Protein AF-A0A359E6P3-F1 (afdb_monomer)

pLDDT: mean 70.08, std 21.6, range [27.64, 95.69]

Radius of gyration: 57.55 Å; Cα contacts (8 Å, |Δi|>4): 192; chains: 1; bounding box: 169×86×119 Å

Foldseek 3Di:
DKDWDPVQWDWPDKDKDKDKDWDFDWDWDDPVPDDPPDDTGTDRPDIDIDIDMDMDTDTDIDIDDDDDDDDPDPDQEAEEEEEAAFDWDWDADPVRDTDTDGDHDDPVVVVVVQVVVCVVVVPDVVSVYYYHYDYDHDDDPDDCPVVCVVVVDPCVVVVVVVVVVVVVVVVVVVVVVVVCCVVPVDDDDDDDDDDDDDDDDDDDDDDDDDDDDDDDDDDDYDDDDDDDDDDDDDDDDDDDPPPDDDPVVVVVCCVVCVPVVVVVVVVVVVVVD

Solvent-accessible surface area (backbone atoms only — not comparable to full-atom values): 18451 Å² total; per-residue (Å²): 87,79,47,68,49,85,81,55,62,41,79,75,48,77,49,79,48,77,49,75,51,73,52,69,46,65,46,72,66,59,82,92,74,64,52,99,88,58,76,98,52,66,46,78,77,46,74,48,79,49,77,46,78,49,76,51,76,45,66,46,61,51,69,52,74,51,82,84,80,78,70,90,81,75,85,70,71,53,78,49,78,48,82,38,66,42,49,76,40,81,44,68,49,100,87,67,49,82,40,82,44,79,40,78,74,53,74,65,60,52,50,52,51,49,51,54,50,35,61,76,69,65,63,40,71,94,58,66,34,44,80,46,78,45,79,48,80,71,86,68,91,65,79,81,63,67,72,47,80,80,54,69,63,69,50,77,64,51,48,55,50,51,53,47,50,54,51,52,54,52,51,52,51,53,52,50,54,52,50,46,52,68,72,51,78,76,78,84,82,83,85,85,78,83,86,80,90,81,81,89,84,89,80,90,88,83,86,88,80,91,82,86,84,88,83,82,89,87,88,83,89,80,88,84,90,87,87,86,87,85,83,89,83,84,84,82,92,77,82,79,79,84,79,81,75,57,70,68,59,58,57,51,47,48,76,76,36,57,71,61,51,53,50,53,54,53,52,54,63,70,70,78,119

Mean predicted aligned error: 23.2 Å

Nearest PDB structures (foldseek):
  7kxr-assembly1_A  TM=3.698E-01  e=2.136E+00  Bacillus anthracis
  5ec5-assembly1_C  TM=3.150E-01  e=2.911E+00  Eisenia fetida
  6qz9-assembly1_0A  TM=2.642E-01  e=2.272E+00  Salasvirus phi29
  3j9c-assembly1_A  TM=2.507E-01  e=2.008E+00  Bacillus anthracis
  5j67-assembly3_C  TM=2.210E-01  e=9.442E+00  Homo sapiens

Sequence (273 aa):
SDLIDPDSRTIISEEKREETNNDEVMEPIPANQRTVNQQAGSVVVASNDNGSTVQTRNYEVNRTREVFEKTQGELKLVSASVLMNYKQRIDKNEDGEDVVISEPYSEVEVEEFKEVVKVALGIQDDRGDQLTVKQVEFFDKHPIDDADFFSGQPALKFDILRWSLIGITFIVIILLINSIKKKNGVDGMKTVSTFESGDQIEGTPEKNALPGQSSASNQLDGAGTEGGELPEGSGENKQLPQKKYNKEEIVNFVELKPAEAAQVMRAMISSEE

Structure (mmCIF, N/CA/C/O backbone):
data_AF-A0A359E6P3-F1
#
_entry.id   AF-A0A359E6P3-F1
#
loop_
_atom_site.group_PDB
_atom_site.id
_atom_site.type_symbol
_atom_site.label_atom_id
_atom_site.label_alt_id
_atom_site.label_comp_id
_atom_site.label_asym_id
_atom_site.label_entity_id
_atom_site.label_seq_id
_atom_site.pdbx_PDB_ins_code
_atom_site.Cartn_x
_atom_site.Cartn_y
_atom_site.Cartn_z
_atom_site.occupancy
_atom_site.B_iso_or_equiv
_atom_site.auth_seq_id
_atom_site.auth_comp_id
_atom_site.auth_asym_id
_atom_site.auth_atom_id
_atom_site.pdbx_PDB_model_num
ATOM 1 N N . SER A 1 1 ? -13.099 0.145 28.549 1.00 76.75 1 SER A N 1
ATOM 2 C CA . SER A 1 1 ? -14.551 0.164 28.825 1.00 76.75 1 SER A CA 1
ATOM 3 C C . SER A 1 1 ? -14.808 -0.427 30.196 1.00 76.75 1 SER A C 1
ATOM 5 O O . SER A 1 1 ? -14.001 -1.227 30.648 1.00 76.75 1 SER A O 1
ATOM 7 N N . ASP A 1 2 ? -15.924 -0.099 30.841 1.00 80.19 2 ASP A N 1
ATOM 8 C CA . ASP A 1 2 ? -16.448 -0.908 31.946 1.00 80.19 2 ASP A CA 1
ATOM 9 C C . ASP A 1 2 ? -17.744 -1.568 31.454 1.00 80.19 2 ASP A C 1
ATOM 11 O O . ASP A 1 2 ? -18.709 -0.867 31.151 1.00 80.19 2 ASP A O 1
ATOM 15 N N . LEU A 1 3 ? -17.744 -2.896 31.323 1.00 86.88 3 LEU A N 1
ATOM 16 C CA . LEU A 1 3 ? -18.899 -3.686 30.901 1.00 86.88 3 LEU A CA 1
ATOM 17 C C . LEU A 1 3 ? -19.471 -4.413 32.122 1.00 86.88 3 LEU A C 1
ATOM 19 O O . LEU A 1 3 ? -18.732 -5.062 32.862 1.00 86.88 3 LEU A O 1
ATOM 23 N N . ILE A 1 4 ? -20.777 -4.285 32.341 1.00 85.06 4 ILE A N 1
ATOM 24 C CA . ILE A 1 4 ? -21.501 -4.975 33.413 1.00 85.06 4 ILE A CA 1
ATOM 25 C C . ILE A 1 4 ? -22.315 -6.091 32.766 1.00 85.06 4 ILE A C 1
ATOM 27 O O . ILE A 1 4 ? -23.091 -5.824 31.849 1.00 85.06 4 ILE A O 1
ATOM 31 N N . ASP A 1 5 ? -22.148 -7.317 33.251 1.00 87.69 5 ASP A N 1
ATOM 32 C CA . ASP A 1 5 ? -22.965 -8.454 32.831 1.00 87.69 5 ASP A CA 1
ATOM 33 C C . ASP A 1 5 ? -24.367 -8.332 33.473 1.00 87.69 5 ASP A C 1
ATOM 35 O O . ASP A 1 5 ? -24.481 -8.391 34.705 1.00 87.69 5 ASP A O 1
ATOM 39 N N . PRO A 1 6 ? -25.440 -8.135 32.677 1.00 82.75 6 PRO A N 1
ATOM 40 C CA . PRO A 1 6 ? -26.783 -7.904 33.198 1.00 82.75 6 PRO A CA 1
ATOM 41 C C . PRO A 1 6 ? -27.414 -9.146 33.837 1.00 82.75 6 PRO A C 1
ATOM 43 O O . PRO A 1 6 ? -28.329 -8.968 34.646 1.00 82.75 6 PRO A O 1
ATOM 46 N N . ASP A 1 7 ? -26.932 -10.347 33.506 1.00 82.25 7 ASP A N 1
ATOM 47 C CA . ASP A 1 7 ? -27.492 -11.635 33.924 1.00 82.25 7 ASP A CA 1
ATOM 48 C C . ASP A 1 7 ? -26.750 -12.214 35.144 1.00 82.25 7 ASP A C 1
ATOM 50 O O . ASP A 1 7 ? -27.330 -12.972 35.920 1.00 82.25 7 ASP A O 1
ATOM 54 N N . SER A 1 8 ? -25.512 -11.771 35.401 1.00 80.81 8 SER A N 1
ATOM 55 C CA . SER A 1 8 ? -24.670 -12.156 36.556 1.00 80.81 8 SER A CA 1
ATOM 56 C C . SER A 1 8 ? -25.179 -11.766 37.961 1.00 80.81 8 SER A C 1
ATOM 58 O O . SER A 1 8 ? -24.432 -11.845 38.940 1.00 80.81 8 SER A O 1
ATOM 60 N N . ARG A 1 9 ? -26.433 -11.320 38.091 1.00 84.44 9 ARG A N 1
ATOM 61 C CA . ARG A 1 9 ? -26.989 -10.710 39.311 1.00 84.44 9 ARG A CA 1
ATOM 62 C C . ARG A 1 9 ? -27.131 -11.718 40.449 1.00 84.44 9 ARG A C 1
ATOM 64 O O . ARG A 1 9 ? -28.134 -12.424 40.546 1.00 84.44 9 ARG A O 1
ATOM 71 N N . THR A 1 10 ? -26.178 -11.706 41.373 1.00 87.00 10 THR A N 1
ATOM 72 C CA . THR A 1 10 ? -26.241 -12.497 42.610 1.00 87.00 10 THR A CA 1
ATOM 73 C C . THR A 1 10 ? -26.779 -11.625 43.743 1.00 87.00 10 THR A C 1
ATOM 75 O O . THR A 1 10 ? -26.333 -10.496 43.912 1.00 87.00 10 THR A O 1
ATOM 78 N N . ILE A 1 11 ? -27.757 -12.099 44.519 1.00 86.50 11 ILE A N 1
ATOM 79 C CA . ILE A 1 11 ? -28.305 -11.326 45.649 1.00 86.50 11 ILE A CA 1
ATOM 80 C C . ILE A 1 11 ? -27.307 -11.367 46.814 1.00 86.50 11 ILE A C 1
ATOM 82 O O . ILE A 1 11 ? -26.988 -12.447 47.305 1.00 86.50 11 ILE A O 1
ATOM 86 N N . ILE A 1 12 ? -26.854 -10.197 47.278 1.00 89.44 12 ILE A N 1
ATOM 87 C CA . ILE A 1 12 ? -26.011 -10.055 48.480 1.00 89.44 12 ILE A CA 1
ATOM 88 C C . ILE A 1 12 ? -26.893 -9.966 49.728 1.00 89.44 12 ILE A C 1
ATOM 90 O O . ILE A 1 12 ? -26.641 -10.630 50.731 1.00 89.44 12 ILE A O 1
ATOM 94 N N . SER A 1 13 ? -27.919 -9.112 49.687 1.00 89.94 13 SER A N 1
ATOM 95 C CA . SER A 1 13 ? -28.830 -8.909 50.813 1.00 89.94 13 SER A CA 1
ATOM 96 C C . SER A 1 13 ? -30.216 -8.468 50.360 1.00 89.94 13 SER A C 1
ATOM 98 O O . SER A 1 13 ? -30.383 -7.802 49.337 1.00 89.94 13 SER A O 1
ATOM 100 N N . GLU A 1 14 ? -31.214 -8.847 51.150 1.00 92.00 14 GLU A N 1
ATOM 101 C CA . GLU A 1 14 ? -32.623 -8.549 50.931 1.00 92.00 14 GLU A CA 1
ATOM 102 C C . GLU A 1 14 ? -33.254 -8.129 52.266 1.00 92.00 14 GLU A C 1
ATOM 104 O O . GLU A 1 14 ? -33.266 -8.905 53.219 1.00 92.00 14 GLU A O 1
ATOM 109 N N . GLU A 1 15 ? -33.769 -6.901 52.339 1.00 93.50 15 GLU A N 1
ATOM 110 C CA . GLU A 1 15 ? -34.599 -6.423 53.450 1.00 93.50 15 GLU A CA 1
ATOM 111 C C . GLU A 1 15 ? -36.036 -6.272 52.945 1.00 93.50 15 GLU A C 1
ATOM 113 O O . GLU A 1 15 ? -36.288 -5.581 51.956 1.00 93.50 15 GLU A O 1
ATOM 118 N N . LYS A 1 16 ? -36.984 -6.913 53.632 1.00 93.44 16 LYS A N 1
ATOM 119 C CA . LYS A 1 16 ? -38.418 -6.799 53.361 1.00 93.44 16 LYS A CA 1
ATOM 120 C C . LYS A 1 16 ? -39.112 -6.283 54.619 1.00 93.44 16 LYS A C 1
ATOM 122 O O . LYS A 1 16 ? -39.080 -6.948 55.652 1.00 93.44 16 LYS A O 1
ATOM 127 N N . ARG A 1 17 ? -39.737 -5.110 54.524 1.00 90.81 17 ARG A N 1
ATOM 128 C CA . ARG A 1 17 ? -40.554 -4.496 55.577 1.00 90.81 17 ARG A CA 1
ATOM 129 C C . ARG A 1 17 ? -42.005 -4.480 55.106 1.00 90.81 17 ARG A C 1
ATOM 131 O O . ARG A 1 17 ? -42.316 -3.864 54.090 1.00 90.81 17 ARG A O 1
ATOM 138 N N . GLU A 1 18 ? -42.868 -5.164 55.844 1.00 89.31 18 GLU A N 1
ATOM 139 C CA . GLU A 1 18 ? -44.320 -5.120 55.668 1.00 89.31 18 GLU A CA 1
ATOM 140 C C . GLU A 1 18 ? -44.917 -4.359 56.852 1.00 89.31 18 GLU A C 1
ATOM 142 O O . GLU A 1 18 ? -44.681 -4.715 58.006 1.00 89.31 18 GLU A O 1
ATOM 147 N N . GLU A 1 19 ? -45.665 -3.300 56.562 1.00 85.50 19 GLU A N 1
ATOM 148 C CA . GLU A 1 19 ? -46.446 -2.544 57.539 1.00 85.50 19 GLU A CA 1
ATOM 149 C C . GLU A 1 19 ? -47.918 -2.667 57.146 1.00 85.50 19 GLU A C 1
ATOM 151 O O . GLU A 1 19 ? -48.286 -2.432 55.998 1.00 85.50 19 GLU A O 1
ATOM 156 N N . THR A 1 20 ? -48.768 -3.080 58.080 1.00 84.06 20 THR A N 1
ATOM 157 C CA . THR A 1 20 ? -50.219 -3.184 57.878 1.00 84.06 20 THR A CA 1
ATOM 158 C C . THR A 1 20 ? -50.887 -2.356 58.958 1.00 84.06 20 THR A C 1
ATOM 160 O O . THR A 1 20 ? -50.828 -2.717 60.134 1.00 84.06 20 THR A O 1
ATOM 163 N N . ASN A 1 21 ? -51.478 -1.230 58.563 1.00 79.62 21 ASN A N 1
ATOM 164 C CA . ASN A 1 21 ? -52.248 -0.377 59.458 1.00 79.62 21 ASN A CA 1
ATOM 165 C C . ASN A 1 21 ? -53.732 -0.611 59.180 1.00 79.62 21 ASN A C 1
ATOM 167 O O . ASN A 1 21 ? -54.229 -0.247 58.114 1.00 79.62 21 ASN A O 1
ATOM 171 N N . ASN A 1 22 ? -54.417 -1.229 60.142 1.00 79.56 22 ASN A N 1
ATOM 172 C CA . ASN A 1 22 ? -55.864 -1.400 60.128 1.00 79.56 22 ASN A CA 1
ATOM 173 C C . ASN A 1 22 ? -56.484 -0.350 61.060 1.00 79.56 22 ASN A C 1
ATOM 175 O O . ASN A 1 22 ? -56.489 -0.523 62.281 1.00 79.56 22 ASN A O 1
ATOM 179 N N . ASP A 1 23 ? -56.960 0.752 60.480 1.00 75.38 23 ASP A N 1
ATOM 180 C CA . ASP A 1 23 ? -57.626 1.829 61.210 1.00 75.38 23 ASP A CA 1
ATOM 181 C C . ASP A 1 23 ? -59.133 1.535 61.310 1.00 75.38 23 ASP A C 1
ATOM 183 O O . ASP A 1 23 ? -59.902 1.754 60.367 1.00 75.38 23 ASP A O 1
ATOM 187 N N . GLU A 1 24 ? -59.566 1.048 62.475 1.00 79.25 24 GLU A N 1
ATOM 188 C CA . GLU A 1 24 ? -60.980 0.847 62.806 1.00 79.25 24 GLU A CA 1
ATOM 189 C C . GLU A 1 24 ? -61.568 2.089 63.494 1.00 79.25 24 GLU A C 1
ATOM 191 O O . GLU A 1 24 ? -61.293 2.384 64.661 1.00 79.25 24 GLU A O 1
ATOM 196 N N . VAL A 1 25 ? -62.437 2.813 62.785 1.00 75.50 25 VAL A N 1
ATOM 197 C CA . VAL A 1 25 ? -63.183 3.950 63.338 1.00 75.50 25 VAL A CA 1
ATOM 198 C C . VAL A 1 25 ? -64.393 3.425 64.107 1.00 75.50 25 VAL A C 1
ATOM 200 O O . VAL A 1 25 ? -65.408 3.019 63.533 1.00 75.50 25 VAL A O 1
ATOM 203 N N . MET A 1 26 ? -64.271 3.442 65.432 1.00 74.56 26 MET A N 1
ATOM 204 C CA . MET A 1 26 ? -65.300 3.013 66.375 1.00 74.56 26 MET A CA 1
ATOM 205 C C . MET A 1 26 ? -66.135 4.195 66.883 1.00 74.56 26 MET A C 1
ATOM 207 O O . MET A 1 26 ? -65.634 5.028 67.639 1.00 74.56 26 MET A O 1
ATOM 211 N N . GLU A 1 27 ? -67.426 4.239 66.544 1.00 74.00 27 GLU A N 1
ATOM 212 C CA . GLU A 1 27 ? -68.357 5.238 67.090 1.00 74.00 27 GLU A CA 1
ATOM 213 C C . GLU A 1 27 ? -69.177 4.670 68.268 1.00 74.00 27 GLU A C 1
ATOM 215 O O . GLU A 1 27 ? -69.560 3.492 68.261 1.00 74.00 27 GLU A O 1
ATOM 220 N N . PRO A 1 28 ? -69.477 5.477 69.305 1.00 70.44 28 PRO A N 1
ATOM 221 C CA . PRO A 1 28 ? -70.306 5.048 70.426 1.00 70.44 28 PRO A CA 1
ATOM 222 C C . PRO A 1 28 ? -71.785 4.965 70.023 1.00 70.44 28 PRO A C 1
ATOM 224 O O . PRO A 1 28 ? -72.354 5.934 69.523 1.00 70.44 28 PRO A O 1
ATOM 227 N N . ILE A 1 29 ? -72.448 3.841 70.325 1.00 69.12 29 ILE A N 1
ATOM 228 C CA . ILE A 1 29 ? -73.863 3.634 69.966 1.00 69.12 29 ILE A CA 1
ATOM 229 C C . ILE A 1 29 ? -74.741 4.736 70.598 1.00 69.12 29 ILE A C 1
ATOM 231 O O . ILE A 1 29 ? -74.759 4.854 71.839 1.00 69.12 29 ILE A O 1
ATOM 235 N N . PRO A 1 30 ? -75.502 5.517 69.802 1.00 66.56 30 PRO A N 1
ATOM 236 C CA . PRO A 1 30 ? -76.327 6.605 70.311 1.00 66.56 30 PRO A CA 1
ATOM 237 C C . PRO A 1 30 ? -77.463 6.074 71.196 1.00 66.56 30 PRO A C 1
ATOM 239 O O . PRO A 1 30 ? -78.027 5.000 70.978 1.00 66.56 30 PRO A O 1
ATOM 242 N N . ALA A 1 31 ? -77.801 6.832 72.243 1.00 65.44 31 ALA A N 1
ATOM 243 C CA . ALA A 1 31 ? -78.661 6.355 73.331 1.00 65.44 31 ALA A CA 1
ATOM 244 C C . ALA A 1 31 ? -80.091 5.968 72.896 1.00 65.44 31 ALA A C 1
ATOM 246 O O . ALA A 1 31 ? -80.738 5.179 73.578 1.00 65.44 31 ALA A O 1
ATOM 247 N N . ASN A 1 32 ? -80.567 6.481 71.758 1.00 67.56 32 ASN A N 1
ATOM 248 C CA . ASN A 1 32 ? -81.887 6.198 71.187 1.00 67.56 32 ASN A CA 1
ATOM 249 C C . ASN A 1 32 ? -82.001 4.834 70.475 1.00 67.56 32 ASN A C 1
ATOM 251 O O . ASN A 1 32 ? -83.110 4.454 70.113 1.00 67.56 32 ASN A O 1
ATOM 255 N N . GLN A 1 33 ? -80.896 4.105 70.273 1.00 63.50 33 GLN A N 1
ATOM 256 C CA . GLN A 1 33 ? -80.886 2.784 69.618 1.00 63.50 33 GLN A CA 1
ATOM 257 C C . GLN A 1 33 ? -80.501 1.631 70.563 1.00 63.50 33 GLN A C 1
ATOM 259 O O . GLN A 1 33 ? -80.450 0.474 70.148 1.00 63.50 33 GLN A O 1
ATOM 264 N N . ARG A 1 34 ? -80.251 1.914 71.848 1.00 60.81 34 ARG A N 1
ATOM 265 C CA . ARG A 1 34 ? -79.861 0.891 72.829 1.00 60.81 34 ARG A CA 1
ATOM 266 C C . ARG A 1 34 ? -81.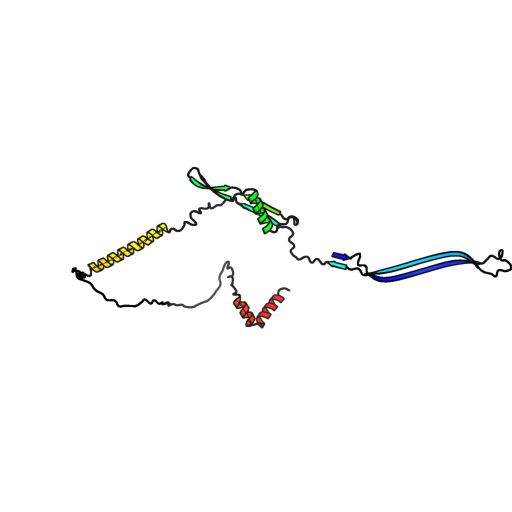060 0.033 73.225 1.00 60.81 34 ARG A C 1
ATOM 268 O O . ARG A 1 34 ? -82.022 0.524 73.813 1.00 60.81 34 ARG A O 1
ATOM 275 N N . THR A 1 35 ? -80.984 -1.263 72.937 1.00 62.06 35 THR A N 1
ATOM 276 C CA . THR A 1 35 ? -81.946 -2.250 73.448 1.00 62.06 35 THR A CA 1
ATOM 277 C C . THR A 1 35 ? -81.581 -2.664 74.879 1.00 62.06 35 THR A C 1
ATOM 279 O O . THR A 1 35 ? -80.426 -2.568 75.287 1.00 62.06 35 THR A O 1
ATOM 282 N N . VAL A 1 36 ? -82.560 -3.145 75.655 1.00 57.06 36 VAL A N 1
ATOM 283 C CA . VAL A 1 36 ? -82.432 -3.419 77.108 1.00 57.06 36 VAL A CA 1
ATOM 284 C C . VAL A 1 36 ? -81.317 -4.423 77.474 1.00 57.06 36 VAL A C 1
ATOM 286 O O . VAL A 1 36 ? -80.879 -4.442 78.618 1.00 57.06 36 VAL A O 1
ATOM 289 N N . ASN A 1 37 ? -80.812 -5.209 76.515 1.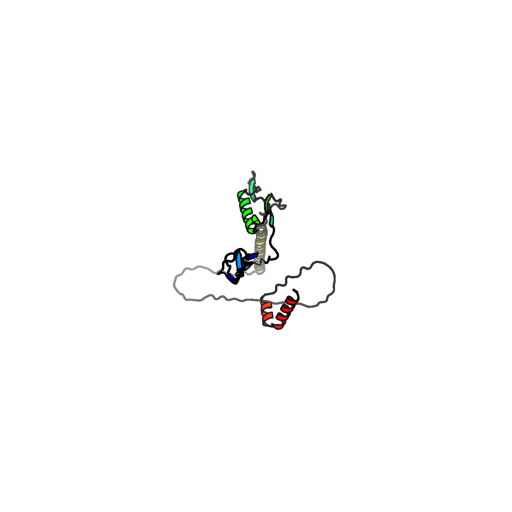00 58.97 37 ASN A N 1
ATOM 290 C CA . ASN A 1 37 ? -79.737 -6.192 76.711 1.00 58.97 37 ASN A CA 1
ATOM 291 C C . ASN A 1 37 ? -78.377 -5.793 76.093 1.00 58.97 37 ASN A C 1
ATOM 293 O O . ASN A 1 37 ? -77.507 -6.649 75.952 1.00 58.97 37 ASN A O 1
ATOM 297 N N . GLN A 1 38 ? -78.163 -4.526 75.719 1.00 60.16 38 GLN A N 1
ATOM 298 C CA . GLN A 1 38 ? -76.866 -4.059 75.207 1.00 60.16 38 GLN A CA 1
ATOM 299 C C . GLN A 1 38 ? -76.181 -3.104 76.192 1.00 60.16 38 GLN A C 1
ATOM 301 O O . GLN A 1 38 ? -76.625 -1.976 76.413 1.00 60.16 38 GLN A O 1
ATOM 306 N N . GLN A 1 39 ? -75.059 -3.553 76.763 1.00 58.78 39 GLN A N 1
ATOM 307 C CA . GLN A 1 39 ? -74.105 -2.669 77.439 1.00 58.78 39 GLN A CA 1
ATOM 308 C C . GLN A 1 39 ? -73.470 -1.699 76.431 1.00 58.78 39 GLN A C 1
ATOM 310 O O . GLN A 1 39 ? -73.498 -1.930 75.223 1.00 58.78 39 GLN A O 1
ATOM 315 N N . ALA A 1 40 ? -72.924 -0.586 76.928 1.00 57.72 40 ALA A N 1
ATOM 316 C CA . ALA A 1 40 ? -72.364 0.478 76.099 1.00 57.72 40 ALA A CA 1
ATOM 317 C C . ALA A 1 40 ? -71.094 0.020 75.354 1.00 57.72 40 ALA A C 1
ATOM 319 O O . ALA A 1 40 ? -69.983 0.200 75.844 1.00 57.72 40 ALA A O 1
ATOM 320 N N . GLY A 1 41 ? -71.283 -0.569 74.174 1.00 63.03 41 GLY A N 1
ATOM 321 C CA . GLY A 1 41 ? -70.236 -0.847 73.197 1.00 63.03 41 GLY A CA 1
ATOM 322 C C . GLY A 1 41 ? -70.131 0.247 72.133 1.00 63.03 41 GLY A C 1
ATOM 323 O O . GLY A 1 41 ? -71.045 1.060 71.948 1.00 63.03 41 GLY A O 1
ATOM 324 N N . SER A 1 42 ? -69.008 0.246 71.427 1.00 64.31 42 SER A N 1
ATOM 325 C CA . SER A 1 42 ? -68.842 0.914 70.139 1.00 64.31 42 SER A CA 1
ATOM 326 C C . SER A 1 42 ? -69.231 -0.020 68.990 1.00 64.31 42 SER A C 1
ATOM 328 O O . SER A 1 42 ? -69.245 -1.242 69.140 1.00 64.31 42 SER A O 1
ATOM 330 N N . VAL A 1 43 ? -69.534 0.561 67.831 1.00 65.81 43 VAL A N 1
ATOM 331 C CA . VAL A 1 43 ? -69.669 -0.158 66.556 1.00 65.81 43 VAL A CA 1
ATOM 332 C C . VAL A 1 43 ? -68.587 0.360 65.613 1.00 65.81 43 VAL A C 1
ATOM 334 O O . VAL A 1 43 ? -68.326 1.561 65.580 1.00 65.81 43 VAL A O 1
ATOM 337 N N . VAL A 1 44 ? -67.949 -0.537 64.859 1.00 65.00 44 VAL A N 1
ATOM 338 C CA . VAL A 1 44 ? -67.031 -0.157 63.776 1.00 65.00 44 VAL A CA 1
ATOM 339 C C . VAL A 1 44 ? -67.873 0.416 62.636 1.00 65.00 44 VAL A C 1
ATOM 341 O O . VAL A 1 44 ? -68.670 -0.303 62.034 1.00 65.00 44 VAL A O 1
ATOM 344 N N . VAL A 1 45 ? -67.740 1.718 62.380 1.00 67.56 45 VAL A N 1
ATOM 345 C CA . VAL A 1 45 ? -68.511 2.442 61.348 1.00 67.56 45 VAL A CA 1
ATOM 346 C C . VAL A 1 45 ? -67.718 2.561 60.045 1.00 67.56 45 VAL A C 1
ATOM 348 O O . VAL A 1 45 ? -68.307 2.593 58.965 1.00 67.56 45 VAL A O 1
ATOM 351 N N . ALA A 1 46 ? -66.387 2.544 60.129 1.00 71.75 46 ALA A N 1
ATOM 352 C CA . ALA A 1 46 ? -65.496 2.372 58.989 1.00 71.75 46 ALA A CA 1
ATOM 353 C C . ALA A 1 46 ? -64.245 1.588 59.406 1.00 71.75 46 ALA A C 1
ATOM 355 O O . ALA A 1 46 ? -63.724 1.787 60.501 1.00 71.75 46 ALA A O 1
ATOM 356 N N . SER A 1 47 ? -63.751 0.732 58.517 1.00 73.44 47 SER A N 1
ATOM 357 C CA . SER A 1 47 ? -62.460 0.047 58.630 1.00 73.44 47 SER A CA 1
ATOM 358 C C . SER A 1 47 ? -61.631 0.393 57.398 1.00 73.44 47 SER A C 1
ATOM 360 O O . SER A 1 47 ? -62.121 0.216 56.278 1.00 73.44 47 SER A O 1
ATOM 362 N N . ASN A 1 48 ? -60.405 0.878 57.584 1.00 76.81 48 ASN A N 1
ATOM 363 C CA . ASN A 1 48 ? -59.496 1.185 56.484 1.00 76.81 48 ASN A CA 1
ATOM 364 C C . ASN A 1 48 ? -58.209 0.368 56.643 1.00 76.81 48 ASN A C 1
ATOM 366 O O . ASN A 1 48 ? -57.426 0.618 57.557 1.00 76.81 48 ASN A O 1
ATOM 370 N N . ASP A 1 49 ? -58.013 -0.608 55.759 1.00 79.19 49 ASP A N 1
ATOM 371 C CA . ASP A 1 49 ? -56.849 -1.494 55.760 1.00 79.19 49 ASP A CA 1
ATOM 372 C C . ASP A 1 49 ? -55.821 -0.987 54.741 1.00 79.19 49 ASP A C 1
ATOM 374 O O . ASP A 1 49 ? -56.031 -1.069 53.527 1.00 79.19 49 ASP A O 1
ATOM 378 N N . ASN A 1 50 ? -54.728 -0.408 55.240 1.00 81.12 50 ASN A N 1
ATOM 379 C CA . ASN A 1 50 ? -53.630 0.108 54.430 1.00 81.12 50 ASN A CA 1
ATOM 380 C C . ASN A 1 50 ? -52.364 -0.723 54.672 1.00 81.12 50 ASN A C 1
ATOM 382 O O . ASN A 1 50 ? -51.619 -0.507 55.634 1.00 81.12 50 ASN A O 1
ATOM 386 N N . GLY A 1 51 ? -52.102 -1.649 53.749 1.00 84.50 51 GLY A N 1
ATOM 387 C CA . GLY A 1 51 ? -50.848 -2.391 53.662 1.00 84.50 51 GLY A CA 1
ATOM 388 C C . GLY A 1 51 ? -49.793 -1.661 52.823 1.00 84.50 51 GLY A C 1
ATOM 389 O O . GLY A 1 51 ? -50.056 -1.249 51.694 1.00 84.50 51 GLY A O 1
ATOM 390 N N . SER A 1 52 ? -48.573 -1.558 53.348 1.00 88.00 52 SER A N 1
ATOM 391 C CA . SER A 1 52 ? -47.377 -1.106 52.635 1.00 88.00 52 SER A CA 1
ATOM 392 C C . SER A 1 52 ? -46.306 -2.195 52.684 1.00 88.00 52 SER A C 1
ATOM 394 O O . SER A 1 52 ? -46.036 -2.777 53.733 1.00 88.00 52 SER A O 1
ATOM 396 N N . THR A 1 53 ? -45.682 -2.490 51.544 1.00 91.25 53 THR A N 1
ATOM 397 C CA . THR A 1 53 ? -44.556 -3.429 51.450 1.00 91.25 53 THR A CA 1
ATOM 398 C C . THR A 1 53 ? -43.379 -2.731 50.789 1.00 91.25 53 THR A C 1
ATOM 400 O O . THR A 1 53 ? -43.459 -2.331 49.629 1.00 91.25 53 THR A O 1
ATOM 403 N N . VAL A 1 54 ? -42.273 -2.613 51.520 1.00 91.06 54 VAL A N 1
ATOM 404 C CA . VAL A 1 54 ? -41.007 -2.063 51.028 1.00 91.06 54 VAL A CA 1
ATOM 405 C C . VAL A 1 54 ? -39.988 -3.193 50.957 1.00 91.06 54 VAL A C 1
ATOM 407 O O . VAL A 1 54 ? -39.775 -3.911 51.934 1.00 91.06 54 VAL A O 1
ATOM 410 N N . GLN A 1 55 ? -39.357 -3.358 49.796 1.00 92.50 55 GLN A N 1
ATOM 411 C CA . GLN A 1 55 ? -38.391 -4.421 49.537 1.00 92.50 55 GLN A CA 1
ATOM 412 C C . GLN A 1 55 ? -37.119 -3.835 48.922 1.00 92.50 55 GLN A C 1
ATOM 414 O O . GLN A 1 55 ? -37.135 -3.323 47.803 1.00 92.50 55 GLN A O 1
ATOM 419 N N . THR A 1 56 ? -36.010 -3.946 49.646 1.00 92.06 56 THR A N 1
ATOM 420 C CA . THR A 1 56 ? -34.682 -3.494 49.220 1.00 92.06 56 THR A CA 1
ATOM 421 C C . THR A 1 56 ? -33.828 -4.718 48.921 1.00 92.06 56 THR A C 1
ATOM 423 O O . THR A 1 56 ? -33.615 -5.548 49.801 1.00 92.06 56 THR A O 1
ATOM 426 N N . ARG A 1 57 ? -33.319 -4.839 47.690 1.00 91.94 57 ARG A N 1
ATOM 427 C CA . ARG A 1 57 ? -32.408 -5.919 47.276 1.00 91.94 57 ARG A CA 1
ATOM 428 C C . ARG A 1 57 ? -31.094 -5.340 46.771 1.00 91.94 57 ARG A C 1
ATOM 430 O O . ARG A 1 57 ? -31.099 -4.544 45.834 1.00 91.94 57 ARG A O 1
ATOM 437 N N . ASN A 1 58 ? -29.988 -5.780 47.360 1.00 91.69 58 ASN A N 1
ATOM 438 C CA . ASN A 1 58 ? -28.637 -5.468 46.907 1.00 91.69 58 ASN A CA 1
ATOM 439 C C . ASN A 1 58 ? -28.101 -6.635 46.079 1.00 91.69 58 ASN A C 1
ATOM 441 O O . ASN A 1 58 ? -28.211 -7.792 46.490 1.00 91.69 58 ASN A O 1
ATOM 445 N N . TYR A 1 59 ? -27.504 -6.323 44.931 1.00 89.81 59 TYR A N 1
ATOM 446 C CA . TYR A 1 59 ? -26.970 -7.308 43.996 1.00 89.81 59 TYR A CA 1
ATOM 447 C C . TYR A 1 59 ? -25.469 -7.109 43.802 1.00 89.81 59 TYR A C 1
ATOM 449 O O . TYR A 1 59 ? -25.007 -5.979 43.644 1.00 89.81 59 TYR A O 1
ATOM 457 N N . GLU A 1 60 ? -24.734 -8.213 43.747 1.00 89.19 60 GLU A N 1
ATOM 458 C CA . GLU A 1 60 ? -23.415 -8.273 43.136 1.00 89.19 60 GLU A CA 1
ATOM 459 C C . GLU A 1 60 ? -23.599 -8.478 41.631 1.00 89.19 60 GLU A C 1
ATOM 461 O O . GLU A 1 60 ? -24.467 -9.243 41.198 1.00 89.19 60 GLU A O 1
ATOM 466 N N . VAL A 1 61 ? -22.807 -7.763 40.837 1.00 89.38 61 VAL A N 1
ATOM 467 C CA . VAL A 1 61 ? -22.778 -7.887 39.377 1.00 89.38 61 VAL A CA 1
ATOM 468 C C . VAL A 1 61 ? -21.334 -7.984 38.922 1.00 89.38 61 VAL A C 1
ATOM 470 O O . VAL A 1 61 ? -20.478 -7.218 39.372 1.00 89.38 61 VAL A O 1
ATOM 473 N N . ASN A 1 62 ? -21.063 -8.906 38.003 1.00 86.88 62 ASN A N 1
ATOM 474 C CA . ASN A 1 62 ? -19.742 -9.035 37.414 1.00 86.88 62 ASN A CA 1
ATOM 475 C C . ASN A 1 62 ? -19.460 -7.810 36.533 1.00 86.88 62 ASN A C 1
ATOM 477 O O . ASN A 1 62 ? -20.229 -7.475 35.626 1.00 86.88 62 ASN A O 1
ATOM 481 N N . ARG A 1 63 ? -18.337 -7.140 36.806 1.00 84.81 63 ARG A N 1
ATOM 482 C CA . ARG A 1 63 ? -17.833 -6.004 36.028 1.00 84.81 63 ARG A CA 1
ATOM 483 C C . ARG A 1 63 ? -16.519 -6.385 35.366 1.00 84.81 63 ARG A C 1
ATOM 485 O O . ARG A 1 63 ? -15.502 -6.532 36.040 1.00 84.81 63 ARG A O 1
ATOM 492 N N . THR A 1 64 ? -16.526 -6.442 34.043 1.00 87.44 64 THR A N 1
ATOM 493 C CA . THR A 1 64 ? -15.306 -6.545 33.244 1.00 87.44 64 THR A CA 1
ATOM 494 C C . THR A 1 64 ? -14.784 -5.140 32.976 1.00 87.44 64 THR A C 1
ATOM 496 O O . THR A 1 64 ? -15.459 -4.322 32.347 1.00 87.44 64 THR A O 1
ATOM 499 N N . ARG A 1 65 ? -13.577 -4.843 33.462 1.00 87.50 65 ARG A N 1
ATOM 500 C CA . ARG A 1 65 ? -12.869 -3.593 33.170 1.00 87.50 65 ARG A CA 1
ATOM 501 C C . ARG A 1 65 ? -11.812 -3.840 32.102 1.00 87.50 65 ARG A C 1
ATOM 503 O O . ARG A 1 65 ? -10.809 -4.497 32.355 1.00 87.50 65 ARG A O 1
ATOM 510 N N . GLU A 1 66 ? -12.009 -3.236 30.941 1.00 88.00 66 GLU A N 1
ATOM 511 C CA . GLU A 1 66 ? -11.020 -3.180 29.867 1.00 88.00 66 GLU A CA 1
ATOM 512 C C . GLU A 1 66 ? -10.259 -1.855 29.948 1.00 88.00 66 GLU A C 1
ATOM 514 O O . GLU A 1 66 ? -10.851 -0.775 29.810 1.00 88.00 66 GLU A O 1
ATOM 519 N N . VAL A 1 67 ? -8.945 -1.929 30.148 1.00 87.38 67 VAL A N 1
ATOM 520 C CA . VAL A 1 67 ? -8.045 -0.774 30.079 1.00 87.38 67 VAL A CA 1
ATOM 521 C C . VAL A 1 67 ? -7.333 -0.814 28.732 1.00 87.38 67 VAL A C 1
ATOM 523 O O . VAL A 1 67 ? -6.570 -1.734 28.459 1.00 87.38 67 VAL A O 1
ATOM 526 N N . PHE A 1 68 ? -7.596 0.182 27.886 1.00 82.81 68 PHE A N 1
ATOM 527 C CA . PHE A 1 68 ? -6.903 0.352 26.612 1.00 82.81 68 PHE A CA 1
ATOM 528 C C . PHE A 1 68 ? -5.745 1.329 26.802 1.00 82.81 68 PHE A C 1
ATOM 530 O O . PHE A 1 68 ? -5.928 2.544 26.716 1.00 82.81 68 PHE A O 1
ATOM 537 N N . GLU A 1 69 ? -4.553 0.802 27.069 1.00 84.88 69 GLU A N 1
ATOM 538 C CA . GLU A 1 69 ? -3.329 1.599 27.036 1.00 84.88 69 GLU A CA 1
ATOM 539 C C . GLU A 1 69 ? -2.922 1.821 25.577 1.00 84.88 69 GLU A C 1
ATOM 541 O O . GLU A 1 69 ? -2.473 0.906 24.887 1.00 84.88 69 GLU A O 1
ATOM 546 N N . LYS A 1 70 ? -3.117 3.047 25.079 1.00 79.94 70 LYS A N 1
ATOM 547 C CA . LYS A 1 70 ? -2.629 3.426 23.752 1.00 79.94 70 LYS A CA 1
ATOM 548 C C . LYS A 1 70 ? -1.110 3.549 23.789 1.00 79.94 70 LYS A C 1
ATOM 550 O O . LYS A 1 70 ? -0.577 4.470 24.406 1.00 79.94 70 LYS A O 1
ATOM 555 N N . THR A 1 71 ? -0.424 2.655 23.085 1.00 81.94 71 THR A N 1
ATOM 556 C CA . THR A 1 71 ? 1.002 2.799 22.792 1.00 81.94 71 THR A CA 1
ATOM 557 C C . THR A 1 71 ? 1.245 4.091 22.011 1.00 81.94 71 THR A C 1
ATOM 559 O O . THR A 1 71 ? 0.493 4.452 21.103 1.00 81.94 71 THR A O 1
ATOM 562 N N . GLN A 1 72 ? 2.290 4.831 22.381 1.00 84.19 72 GLN A N 1
ATOM 563 C CA . GLN A 1 72 ? 2.659 6.055 21.672 1.00 84.19 72 GLN A CA 1
ATOM 564 C C . GLN A 1 72 ? 3.262 5.684 20.307 1.00 84.19 72 GLN A C 1
ATOM 566 O O . GLN A 1 72 ? 4.139 4.827 20.244 1.00 84.19 72 GLN A O 1
ATOM 571 N N . GLY A 1 73 ? 2.798 6.323 19.226 1.00 84.56 73 GLY A N 1
ATOM 572 C CA . GLY A 1 73 ? 3.269 6.046 17.858 1.00 84.56 73 GLY A CA 1
ATOM 573 C C . GLY A 1 73 ? 2.293 5.289 16.944 1.00 84.56 73 GLY A C 1
ATOM 574 O O . GLY A 1 73 ? 2.736 4.597 16.034 1.00 84.56 73 GLY A O 1
ATOM 575 N N . GLU A 1 74 ? 0.977 5.410 17.152 1.00 85.62 74 GLU A N 1
ATOM 576 C CA . GLU A 1 74 ? -0.039 4.874 16.230 1.00 85.62 74 GLU A CA 1
ATOM 577 C C . GLU A 1 74 ? 0.087 5.516 14.827 1.00 85.62 74 GLU A C 1
ATOM 579 O O . GLU A 1 74 ? 0.008 6.739 14.672 1.00 85.62 74 GLU A O 1
ATOM 584 N N . LEU A 1 75 ? 0.291 4.693 13.792 1.00 86.75 75 LEU A N 1
ATOM 585 C CA . LEU A 1 75 ? 0.427 5.143 12.404 1.00 86.75 75 LEU A CA 1
ATOM 586 C C . LEU A 1 75 ? -0.934 5.605 11.866 1.00 86.75 75 LEU A C 1
ATOM 588 O O . LEU A 1 75 ? -1.813 4.788 11.611 1.00 86.75 75 LEU A O 1
ATOM 592 N N . LYS A 1 76 ? -1.103 6.919 11.688 1.00 89.12 76 LYS A N 1
ATOM 593 C CA . LYS A 1 76 ? -2.387 7.512 11.278 1.00 89.12 76 LYS A CA 1
ATOM 594 C C . LYS A 1 76 ? -2.657 7.458 9.771 1.00 89.12 76 LYS A C 1
ATOM 596 O O . LYS A 1 76 ? -3.813 7.356 9.383 1.00 89.12 76 LYS A O 1
ATOM 601 N N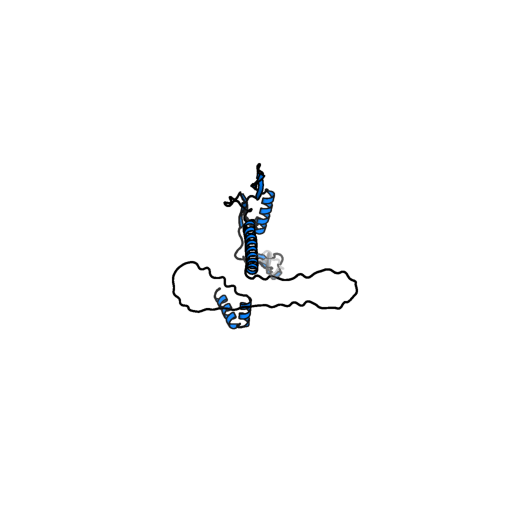 . LEU A 1 77 ? -1.624 7.617 8.944 1.00 91.88 77 LEU A N 1
ATOM 602 C CA . LEU A 1 77 ? -1.741 7.721 7.487 1.00 91.88 77 LEU A CA 1
ATOM 603 C C . LEU A 1 77 ? -0.381 7.458 6.832 1.00 91.88 77 LEU A C 1
ATOM 605 O O . LEU A 1 77 ? 0.625 8.022 7.266 1.00 91.88 77 LEU A O 1
ATOM 609 N N . VAL A 1 78 ? -0.371 6.686 5.749 1.00 92.56 78 VAL A N 1
ATOM 610 C CA . VAL A 1 78 ? 0.758 6.550 4.822 1.00 92.56 78 VAL A CA 1
ATOM 611 C C . VAL A 1 78 ? 0.373 7.162 3.477 1.00 92.56 78 VAL A C 1
ATOM 613 O O . VAL A 1 78 ? -0.675 6.856 2.912 1.00 92.56 78 VAL A O 1
ATOM 616 N N . SER A 1 79 ? 1.239 8.021 2.941 1.00 93.88 79 SER A N 1
ATOM 617 C CA . SER A 1 79 ? 1.112 8.549 1.583 1.00 93.88 79 SER A CA 1
ATOM 618 C C . SER A 1 79 ? 2.424 8.336 0.839 1.00 93.88 79 SER A C 1
ATOM 620 O O . SER A 1 79 ? 3.479 8.772 1.300 1.00 93.88 79 SER A O 1
ATOM 622 N N . ALA A 1 80 ? 2.357 7.641 -0.294 1.00 94.06 80 ALA A N 1
ATOM 623 C CA . ALA A 1 80 ? 3.505 7.298 -1.119 1.00 94.06 80 ALA A CA 1
ATOM 624 C C . ALA A 1 80 ? 3.234 7.632 -2.591 1.00 94.06 80 ALA A C 1
ATOM 626 O O . ALA A 1 80 ? 2.148 7.394 -3.126 1.00 94.06 80 ALA A O 1
ATOM 627 N N . SER A 1 81 ? 4.244 8.182 -3.260 1.00 95.44 81 SER A N 1
ATOM 628 C CA . SER A 1 81 ? 4.231 8.451 -4.698 1.00 95.44 81 SER A CA 1
ATOM 629 C C . SER A 1 81 ? 5.487 7.862 -5.323 1.00 95.44 81 SER A C 1
ATOM 631 O O . SER A 1 81 ? 6.593 8.196 -4.905 1.00 95.44 81 SER A O 1
ATOM 633 N N . VAL A 1 82 ? 5.312 6.985 -6.309 1.00 94.75 82 VAL A N 1
ATOM 634 C CA . VAL A 1 82 ? 6.400 6.271 -6.984 1.00 94.75 82 VAL A CA 1
ATOM 635 C C . VAL A 1 82 ? 6.420 6.667 -8.455 1.00 94.75 82 VAL A C 1
ATOM 637 O O . VAL A 1 82 ? 5.399 6.592 -9.142 1.00 94.75 82 VAL A O 1
ATOM 640 N N . LEU A 1 83 ? 7.591 7.088 -8.930 1.00 94.50 83 LEU A N 1
ATOM 641 C CA . LEU A 1 83 ? 7.859 7.293 -10.349 1.00 94.50 83 LEU A CA 1
ATOM 642 C C . LEU A 1 83 ? 8.600 6.074 -10.891 1.00 94.50 83 LEU A C 1
ATOM 644 O O . LEU A 1 83 ? 9.643 5.700 -10.360 1.00 94.50 83 LEU A O 1
ATOM 648 N N . MET A 1 84 ? 8.053 5.470 -11.939 1.00 94.19 84 MET A N 1
ATOM 649 C CA . MET A 1 84 ? 8.641 4.329 -12.631 1.00 94.19 84 MET A CA 1
ATOM 650 C C . MET A 1 84 ? 9.160 4.783 -13.996 1.00 94.19 84 MET A C 1
ATOM 652 O O . MET A 1 84 ? 8.419 5.403 -14.760 1.00 94.19 84 MET A O 1
ATOM 656 N N . ASN A 1 85 ? 10.429 4.485 -14.283 1.00 93.94 85 ASN A N 1
ATOM 657 C CA . ASN A 1 85 ? 11.013 4.731 -15.599 1.00 93.94 85 ASN A CA 1
ATOM 658 C C . ASN A 1 85 ? 10.347 3.831 -16.657 1.00 93.94 85 ASN A C 1
ATOM 660 O O . ASN A 1 85 ? 9.727 2.822 -16.319 1.00 93.94 85 ASN A O 1
ATOM 664 N N . TYR A 1 86 ? 10.499 4.164 -17.933 1.00 93.00 86 TYR A N 1
ATOM 665 C CA . TYR A 1 86 ? 10.140 3.274 -19.038 1.00 93.00 86 TYR A CA 1
ATOM 666 C C . TYR A 1 86 ? 11.136 2.109 -19.146 1.00 93.00 86 TYR A C 1
ATOM 668 O O . TYR A 1 86 ? 12.288 2.217 -18.716 1.00 93.00 86 TYR A O 1
ATOM 676 N N . LYS A 1 87 ? 10.693 0.976 -19.703 1.00 90.19 87 LYS A N 1
ATOM 677 C CA . LYS A 1 87 ? 11.592 -0.140 -20.030 1.00 90.19 87 LYS A CA 1
ATOM 678 C C . LYS A 1 87 ? 12.378 0.226 -21.289 1.00 90.19 87 LYS A C 1
ATOM 680 O O . LYS A 1 87 ? 11.818 0.743 -22.254 1.00 90.19 87 LYS A O 1
ATOM 685 N N . GLN A 1 88 ? 13.677 -0.041 -21.271 1.00 89.06 88 GLN A N 1
ATOM 686 C CA . GLN A 1 88 ? 14.542 0.142 -22.432 1.00 89.06 88 GLN A CA 1
ATOM 687 C C . GLN A 1 88 ? 14.573 -1.151 -23.246 1.00 89.06 88 GLN A C 1
ATOM 689 O O . GLN A 1 88 ? 14.802 -2.233 -22.702 1.00 89.06 88 GLN A O 1
ATOM 694 N N . ARG A 1 89 ? 14.345 -1.037 -24.554 1.00 86.19 89 ARG A N 1
ATOM 695 C CA . ARG A 1 89 ? 14.467 -2.128 -25.522 1.00 86.19 89 ARG A CA 1
ATOM 696 C C . ARG A 1 89 ? 15.524 -1.741 -26.549 1.00 86.19 89 ARG A C 1
ATOM 698 O O . ARG A 1 89 ? 15.462 -0.646 -27.094 1.00 86.19 89 ARG A O 1
ATOM 705 N N . ILE A 1 90 ? 16.464 -2.638 -26.830 1.00 85.88 90 ILE A N 1
ATOM 706 C CA . ILE A 1 90 ? 17.358 -2.490 -27.982 1.00 85.88 90 ILE A CA 1
ATOM 707 C C . ILE A 1 90 ? 16.611 -3.016 -29.210 1.00 85.88 90 ILE A C 1
ATOM 709 O O . ILE A 1 90 ? 16.138 -4.154 -29.201 1.00 85.88 90 ILE A O 1
ATOM 713 N N . ASP A 1 91 ? 16.497 -2.186 -30.239 1.00 85.75 91 ASP A N 1
ATOM 714 C CA . ASP A 1 91 ? 15.972 -2.544 -31.558 1.00 85.75 91 ASP A CA 1
ATOM 715 C C . ASP A 1 91 ? 17.007 -2.185 -32.637 1.00 85.75 91 ASP A C 1
ATOM 717 O O . ASP A 1 91 ? 17.976 -1.478 -32.352 1.00 85.75 91 ASP A O 1
ATOM 721 N N . LYS A 1 92 ? 16.830 -2.661 -33.871 1.00 87.50 92 LYS A N 1
ATOM 722 C CA . LYS A 1 92 ? 17.732 -2.334 -34.985 1.00 87.50 92 LYS A CA 1
ATOM 723 C C . LYS A 1 92 ? 17.120 -1.294 -35.913 1.00 87.50 92 LYS A C 1
ATOM 725 O O . LYS A 1 92 ? 15.992 -1.461 -36.372 1.00 87.50 92 LYS A O 1
ATOM 730 N N . ASN A 1 93 ? 17.877 -0.238 -36.218 1.00 84.19 93 ASN A N 1
ATOM 731 C CA . ASN A 1 93 ? 17.480 0.729 -37.241 1.00 84.19 93 ASN A CA 1
ATOM 732 C C . ASN A 1 93 ? 17.595 0.133 -38.661 1.00 84.19 93 ASN A C 1
ATOM 734 O O . ASN A 1 93 ? 18.080 -0.985 -38.852 1.00 84.19 93 ASN A O 1
ATOM 738 N N . GLU A 1 94 ? 17.145 0.885 -39.669 1.00 82.56 94 GLU A N 1
ATOM 739 C CA . GLU A 1 94 ? 17.188 0.459 -41.078 1.00 82.56 94 GLU A CA 1
ATOM 740 C C . GLU A 1 94 ? 18.627 0.229 -41.594 1.00 82.56 94 GLU A C 1
ATOM 742 O O . GLU A 1 94 ? 18.825 -0.559 -42.520 1.00 82.56 94 GLU A O 1
ATOM 747 N N . ASP A 1 95 ? 19.626 0.841 -40.949 1.00 81.69 95 ASP A N 1
ATOM 748 C CA . ASP A 1 95 ? 21.061 0.683 -41.222 1.00 81.69 95 ASP A CA 1
ATOM 749 C C . ASP A 1 95 ? 21.712 -0.496 -40.449 1.00 81.69 95 ASP A C 1
ATOM 751 O O . ASP A 1 95 ? 22.882 -0.823 -40.661 1.00 81.69 95 ASP A O 1
ATOM 755 N N . GLY A 1 96 ? 20.954 -1.189 -39.587 1.00 82.81 96 GLY A N 1
ATOM 756 C CA . GLY A 1 96 ? 21.383 -2.361 -38.809 1.00 82.81 96 GLY A CA 1
ATOM 757 C C . GLY A 1 96 ? 22.069 -2.060 -37.467 1.00 82.81 96 GLY A C 1
ATOM 758 O O . GLY A 1 96 ? 22.465 -3.000 -36.759 1.00 82.81 96 GLY A O 1
ATOM 759 N N . GLU A 1 97 ? 22.191 -0.784 -37.106 1.00 84.12 97 GLU A N 1
ATOM 760 C CA . GLU A 1 97 ? 22.741 -0.302 -35.837 1.00 84.12 97 GLU A CA 1
ATOM 761 C C . GLU A 1 97 ? 21.739 -0.500 -34.691 1.00 84.12 97 GLU A C 1
ATOM 763 O O . GLU A 1 97 ? 20.523 -0.448 -34.886 1.00 84.12 97 GLU A O 1
ATOM 768 N N . ASP A 1 98 ? 22.258 -0.730 -33.486 1.00 84.88 98 ASP A N 1
ATOM 769 C CA . ASP A 1 98 ? 21.450 -0.927 -32.282 1.00 84.88 98 ASP A CA 1
ATOM 770 C C . ASP A 1 98 ? 20.997 0.425 -31.705 1.00 84.88 98 ASP A C 1
ATOM 772 O O . ASP A 1 98 ? 21.815 1.272 -31.345 1.00 84.88 98 ASP A O 1
ATOM 776 N N . VAL A 1 99 ? 19.681 0.622 -31.601 1.00 83.38 99 VAL A N 1
ATOM 777 C CA . VAL A 1 99 ? 19.038 1.830 -31.068 1.00 83.38 99 VAL A CA 1
ATOM 778 C C . VAL A 1 99 ? 18.241 1.471 -29.819 1.00 83.38 99 VAL A C 1
ATOM 780 O O . VAL A 1 99 ? 17.432 0.544 -29.820 1.00 83.38 99 VAL A O 1
ATOM 783 N N . VAL A 1 100 ? 18.443 2.232 -28.743 1.00 83.44 100 VAL A N 1
ATOM 784 C CA . VAL A 1 100 ? 17.666 2.087 -27.506 1.00 83.44 100 VAL A CA 1
ATOM 785 C C . VAL A 1 100 ? 16.345 2.844 -27.642 1.00 83.44 100 VAL A C 1
ATOM 787 O O . VAL A 1 100 ? 16.332 4.059 -27.830 1.00 83.44 100 VAL A O 1
ATOM 790 N N . ILE A 1 101 ? 15.233 2.122 -27.520 1.00 85.94 101 ILE A N 1
ATOM 791 C CA . ILE A 1 101 ? 13.869 2.652 -27.536 1.00 85.94 101 ILE A CA 1
ATOM 792 C C . ILE A 1 101 ? 13.280 2.546 -26.125 1.00 85.94 101 ILE A C 1
ATOM 794 O O . ILE A 1 101 ? 13.256 1.466 -25.527 1.00 85.94 101 ILE A O 1
ATOM 798 N N . SER A 1 102 ? 12.773 3.663 -25.607 1.00 89.75 102 SER A N 1
ATOM 799 C CA . SER A 1 102 ? 11.992 3.712 -24.368 1.00 89.75 102 SER A CA 1
ATOM 800 C C . SER A 1 102 ? 10.537 3.327 -24.642 1.00 89.75 102 SER A C 1
ATOM 802 O O . SER A 1 102 ? 9.849 3.983 -25.422 1.00 89.75 102 SER A O 1
ATOM 804 N N . GLU A 1 103 ? 10.036 2.293 -23.973 1.00 91.56 103 GLU A N 1
ATOM 805 C CA . GLU A 1 103 ? 8.646 1.839 -24.081 1.00 91.56 103 GLU A CA 1
ATOM 806 C C . GLU A 1 103 ? 7.990 1.847 -22.691 1.00 91.56 103 GLU A C 1
ATOM 808 O O . GLU A 1 103 ? 8.628 1.448 -21.713 1.00 91.56 103 GLU A O 1
ATOM 813 N N . PRO A 1 104 ? 6.720 2.260 -22.549 1.00 93.12 104 PRO A N 1
ATOM 814 C CA . PRO A 1 104 ? 6.025 2.103 -21.283 1.00 93.12 104 PRO A CA 1
ATOM 815 C C . PRO A 1 104 ? 5.786 0.620 -20.926 1.00 93.12 104 PRO A C 1
ATOM 817 O O . PRO A 1 104 ? 5.632 -0.240 -21.797 1.00 93.12 104 PRO A O 1
ATOM 820 N N . TYR A 1 105 ? 5.717 0.306 -19.631 1.00 93.88 105 TYR A N 1
ATOM 821 C CA . TYR A 1 105 ? 5.181 -0.976 -19.155 1.00 93.88 105 TYR A CA 1
ATOM 822 C C . TYR A 1 105 ? 3.667 -1.028 -19.377 1.00 93.88 105 TYR A C 1
ATOM 824 O O . TYR A 1 105 ? 2.985 -0.001 -19.293 1.00 93.88 105 TYR A O 1
ATOM 832 N N . SER A 1 106 ? 3.147 -2.229 -19.621 1.00 95.12 106 SER A N 1
ATOM 833 C CA . SER A 1 106 ? 1.714 -2.481 -19.768 1.00 95.12 106 SER A CA 1
ATOM 834 C C . SER A 1 106 ? 0.953 -2.235 -18.462 1.00 95.12 106 SER A C 1
ATOM 836 O O . SER A 1 106 ? 1.506 -2.353 -17.371 1.00 95.12 106 SER A O 1
ATOM 838 N N . GLU A 1 107 ? -0.343 -1.928 -18.560 1.00 93.50 107 GLU A N 1
ATOM 839 C CA . GLU A 1 107 ? -1.190 -1.648 -17.388 1.00 93.50 107 GLU A CA 1
ATOM 840 C C . GLU A 1 107 ? -1.202 -2.803 -16.368 1.00 93.50 107 GLU A C 1
ATOM 842 O O . GLU A 1 107 ? -1.265 -2.558 -15.166 1.00 93.50 107 GLU A O 1
ATOM 847 N N . VAL A 1 108 ? -1.067 -4.050 -16.838 1.00 95.06 108 VAL A N 1
ATOM 848 C CA . VAL A 1 108 ? -0.997 -5.253 -15.992 1.00 95.06 108 VAL A CA 1
ATOM 849 C C . VAL A 1 108 ? 0.289 -5.277 -15.159 1.00 95.06 108 VAL A C 1
ATOM 851 O O . VAL A 1 108 ? 0.222 -5.463 -13.948 1.00 95.06 108 VAL A O 1
ATOM 854 N N . GLU A 1 109 ? 1.445 -5.018 -15.780 1.00 94.06 109 GLU A N 1
ATOM 855 C CA . GLU A 1 109 ? 2.743 -4.937 -15.086 1.00 94.06 109 GLU A CA 1
ATOM 856 C C . GLU A 1 109 ? 2.770 -3.778 -14.070 1.00 94.06 109 GLU A C 1
ATOM 858 O O . GLU A 1 109 ? 3.366 -3.895 -12.999 1.00 94.06 109 GLU A O 1
ATOM 863 N N . VAL A 1 110 ? 2.100 -2.657 -14.377 1.00 94.88 110 VAL A N 1
ATOM 864 C CA . VAL A 1 110 ? 1.983 -1.514 -13.454 1.00 94.88 110 VAL A CA 1
ATOM 865 C C . VAL A 1 110 ? 1.132 -1.862 -12.233 1.00 94.88 110 VAL A C 1
ATOM 867 O O . VAL A 1 110 ? 1.491 -1.465 -11.122 1.00 94.88 110 VAL A O 1
ATOM 870 N N . GLU A 1 111 ? 0.020 -2.578 -12.412 1.00 94.88 111 GLU A N 1
ATOM 871 C CA . GLU A 1 111 ? -0.844 -2.966 -11.293 1.00 94.88 111 GLU A CA 1
ATOM 872 C C . GLU A 1 111 ? -0.176 -4.042 -10.418 1.00 94.88 111 GLU A C 1
ATOM 874 O O . GLU A 1 111 ? -0.178 -3.894 -9.200 1.00 94.88 111 GLU A O 1
ATOM 879 N N . GLU A 1 112 ? 0.515 -5.031 -11.003 1.00 95.38 112 GLU A N 1
ATOM 880 C CA . GLU A 1 112 ? 1.324 -6.006 -10.248 1.00 95.38 112 GLU A CA 1
ATOM 881 C C . GLU A 1 112 ? 2.428 -5.310 -9.427 1.00 95.38 112 GLU A C 1
ATOM 883 O O . GLU A 1 112 ? 2.559 -5.532 -8.220 1.00 95.38 112 GLU A O 1
ATOM 888 N N . PHE A 1 113 ? 3.178 -4.385 -10.038 1.00 95.25 113 PHE A N 1
ATOM 889 C CA . PHE A 1 113 ? 4.179 -3.584 -9.325 1.00 95.25 113 PHE A CA 1
ATOM 890 C C . PHE A 1 113 ? 3.557 -2.769 -8.177 1.00 95.25 113 PHE A C 1
ATOM 892 O O . PHE A 1 113 ? 4.112 -2.688 -7.076 1.00 95.25 113 PHE A O 1
ATOM 899 N N . LYS A 1 114 ? 2.381 -2.178 -8.409 1.00 94.88 114 LYS A N 1
ATOM 900 C CA . LYS A 1 114 ? 1.625 -1.412 -7.413 1.00 94.88 114 LYS A CA 1
ATOM 901 C C . LYS A 1 114 ? 1.129 -2.292 -6.263 1.00 94.88 114 LYS A C 1
ATOM 903 O O . LYS A 1 114 ? 1.199 -1.841 -5.121 1.00 94.88 114 LYS A O 1
ATOM 908 N N . GLU A 1 115 ? 0.697 -3.527 -6.516 1.00 94.38 115 GLU A N 1
ATOM 909 C CA . GLU A 1 115 ? 0.358 -4.504 -5.470 1.00 94.38 115 GLU A CA 1
ATOM 910 C C . GLU A 1 115 ? 1.582 -4.866 -4.616 1.00 94.38 115 GLU A C 1
ATOM 912 O O . GLU A 1 115 ? 1.511 -4.799 -3.385 1.00 94.38 115 GLU A O 1
ATOM 917 N N . VAL A 1 116 ? 2.730 -5.150 -5.243 1.00 95.69 116 VAL A N 1
ATOM 918 C CA . VAL A 1 116 ? 3.990 -5.436 -4.531 1.00 95.69 116 VAL A CA 1
ATOM 919 C C . VAL A 1 116 ? 4.395 -4.263 -3.631 1.00 95.69 116 VAL A C 1
ATOM 921 O O . VAL A 1 116 ? 4.715 -4.466 -2.457 1.00 95.69 116 VAL A O 1
ATOM 924 N N . VAL A 1 117 ? 4.319 -3.024 -4.131 1.00 95.06 117 VAL A N 1
ATOM 925 C CA . VAL A 1 117 ? 4.600 -1.818 -3.331 1.00 95.06 117 VAL A CA 1
ATOM 926 C C . VAL A 1 117 ? 3.555 -1.609 -2.226 1.00 95.06 117 VAL A C 1
ATOM 928 O O . VAL A 1 117 ? 3.928 -1.238 -1.110 1.00 95.06 117 VAL A O 1
ATOM 931 N N . LYS A 1 118 ? 2.266 -1.886 -2.483 1.00 94.38 118 LYS A N 1
ATOM 932 C CA . LYS A 1 118 ? 1.187 -1.805 -1.480 1.00 94.38 118 LYS A CA 1
ATOM 933 C C . LYS A 1 118 ? 1.475 -2.728 -0.291 1.00 94.38 118 LYS A C 1
ATOM 935 O O . LYS A 1 118 ? 1.390 -2.286 0.855 1.00 94.38 118 LYS A O 1
ATOM 940 N N . VAL A 1 119 ? 1.880 -3.972 -0.564 1.00 94.38 119 VAL A N 1
ATOM 941 C CA . VAL A 1 119 ? 2.253 -4.962 0.461 1.00 94.38 119 VAL A CA 1
ATOM 942 C C . VAL A 1 119 ? 3.544 -4.564 1.182 1.00 94.38 119 VAL A C 1
ATOM 944 O O . VAL A 1 119 ? 3.570 -4.570 2.411 1.00 94.38 119 VAL A O 1
ATOM 947 N N . ALA A 1 120 ? 4.590 -4.161 0.452 1.00 94.56 120 ALA A N 1
ATOM 948 C CA . ALA A 1 120 ? 5.886 -3.797 1.037 1.00 94.56 120 ALA A CA 1
ATOM 949 C C . ALA A 1 120 ? 5.813 -2.589 1.991 1.00 94.56 120 ALA A C 1
ATOM 951 O O . ALA A 1 120 ? 6.543 -2.539 2.980 1.00 94.56 120 ALA A O 1
ATOM 952 N N . LEU A 1 121 ? 4.923 -1.631 1.713 1.00 93.00 121 LEU A N 1
ATOM 953 C CA . LEU A 1 121 ? 4.676 -0.461 2.563 1.00 93.00 121 LEU A CA 1
ATOM 954 C C . LEU A 1 121 ? 3.595 -0.694 3.637 1.00 93.00 121 LEU A C 1
ATOM 956 O O . LEU A 1 121 ? 3.358 0.195 4.454 1.00 93.00 121 LEU A O 1
ATOM 960 N N . GLY A 1 122 ? 2.917 -1.848 3.640 1.00 92.88 122 GLY A N 1
ATOM 961 C CA . GLY A 1 122 ? 1.810 -2.131 4.559 1.00 92.88 122 GLY A CA 1
ATOM 962 C C . GLY A 1 122 ? 0.614 -1.182 4.399 1.00 92.88 122 GLY A C 1
ATOM 963 O O . GLY A 1 122 ? -0.053 -0.874 5.389 1.00 92.88 122 GLY A O 1
ATOM 964 N N . ILE A 1 123 ? 0.373 -0.695 3.175 1.00 93.31 123 ILE A N 1
ATOM 965 C CA . ILE A 1 123 ? -0.688 0.262 2.820 1.00 93.31 123 ILE A CA 1
ATOM 966 C C . ILE A 1 123 ? -2.062 -0.376 3.063 1.00 93.31 123 ILE A C 1
ATOM 968 O O . ILE A 1 123 ? -2.367 -1.440 2.516 1.00 93.31 123 ILE A O 1
ATOM 972 N N . GLN A 1 124 ? -2.905 0.289 3.854 1.00 90.62 124 GLN A N 1
ATOM 973 C CA . GLN A 1 124 ? -4.239 -0.182 4.233 1.00 90.62 124 GLN A CA 1
ATOM 974 C C . GLN A 1 124 ? -5.310 0.843 3.856 1.00 90.62 124 GLN A C 1
ATOM 976 O O . GLN A 1 124 ? -5.279 1.988 4.310 1.00 90.62 124 GLN A O 1
ATOM 981 N N . ASP A 1 125 ? -6.296 0.407 3.071 1.00 87.19 125 ASP A N 1
ATOM 982 C CA . ASP A 1 125 ? -7.373 1.282 2.594 1.00 87.19 125 ASP A CA 1
ATOM 983 C C . ASP A 1 125 ? -8.265 1.757 3.764 1.00 87.19 125 ASP A C 1
ATOM 985 O O . ASP A 1 125 ? -8.673 2.916 3.794 1.00 87.19 125 ASP A O 1
ATOM 989 N N . ASP A 1 126 ? -8.459 0.917 4.792 1.00 90.25 126 ASP A N 1
ATOM 990 C CA . ASP A 1 126 ? -9.201 1.247 6.025 1.00 90.25 126 ASP A CA 1
ATOM 991 C C . ASP A 1 126 ? -8.546 2.366 6.859 1.00 90.25 126 ASP A C 1
ATOM 993 O O . ASP A 1 126 ? -9.228 3.091 7.585 1.00 90.25 126 ASP A O 1
ATOM 997 N N . ARG A 1 127 ? -7.219 2.536 6.746 1.00 91.06 127 ARG A N 1
ATOM 998 C CA . ARG A 1 127 ? -6.471 3.647 7.364 1.00 91.06 127 ARG A CA 1
ATOM 999 C C . ARG A 1 127 ? -6.581 4.943 6.543 1.00 91.06 127 ARG A C 1
ATOM 1001 O O . ARG A 1 127 ? -6.234 6.016 7.031 1.00 91.06 127 ARG A O 1
ATOM 1008 N N . GLY A 1 128 ? -7.099 4.861 5.315 1.00 91.25 128 GLY A N 1
ATOM 1009 C CA . GLY A 1 128 ? -7.167 5.970 4.363 1.00 91.25 128 GLY A CA 1
ATOM 1010 C C . GLY A 1 128 ? -5.854 6.232 3.622 1.00 91.25 128 GLY A C 1
ATOM 1011 O O . GLY A 1 128 ? -5.678 7.325 3.082 1.00 91.25 128 GLY A O 1
ATOM 1012 N N . ASP A 1 129 ? -4.933 5.263 3.615 1.00 95.50 129 ASP A N 1
ATOM 1013 C CA . ASP A 1 129 ? -3.628 5.385 2.964 1.00 95.50 129 ASP A CA 1
ATOM 1014 C C . ASP A 1 129 ? -3.735 5.618 1.450 1.00 95.50 129 ASP A C 1
ATOM 1016 O O . ASP A 1 129 ? -4.705 5.232 0.796 1.00 95.50 129 ASP A O 1
ATOM 1020 N N . GLN A 1 130 ? -2.698 6.224 0.866 1.00 93.56 130 GLN A N 1
ATOM 1021 C CA . GLN A 1 130 ? -2.662 6.547 -0.561 1.00 93.56 130 GLN A CA 1
ATOM 1022 C C . GLN A 1 130 ? -1.342 6.128 -1.209 1.00 93.56 130 GLN A C 1
ATOM 1024 O O . GLN A 1 130 ? -0.268 6.566 -0.799 1.00 93.56 130 GLN A O 1
ATOM 1029 N N . LEU A 1 131 ? -1.438 5.337 -2.280 1.00 94.62 131 LEU A N 1
ATOM 1030 C CA . LEU A 1 131 ? -0.324 4.970 -3.151 1.00 94.62 131 LEU A CA 1
ATOM 1031 C C . LEU A 1 131 ? -0.615 5.443 -4.579 1.00 94.62 131 LEU A C 1
ATOM 1033 O O . LEU A 1 131 ? -1.577 4.999 -5.202 1.00 94.62 131 LEU A O 1
ATOM 1037 N N . THR A 1 132 ? 0.232 6.327 -5.107 1.00 94.19 132 THR A N 1
ATOM 1038 C CA . THR A 1 132 ? 0.191 6.757 -6.513 1.00 94.19 132 THR A CA 1
ATOM 1039 C C . THR A 1 132 ? 1.425 6.247 -7.242 1.00 94.19 132 THR A C 1
ATOM 1041 O O . THR A 1 132 ? 2.544 6.592 -6.872 1.00 94.19 132 THR A O 1
ATOM 1044 N N . VAL A 1 133 ? 1.233 5.472 -8.308 1.00 94.69 133 VAL A N 1
ATOM 1045 C CA . VAL A 1 133 ? 2.309 5.084 -9.231 1.00 94.69 133 VAL A CA 1
ATOM 1046 C C . VAL A 1 133 ? 2.111 5.852 -10.534 1.00 94.69 133 VAL A C 1
ATOM 1048 O O . VAL A 1 133 ? 1.004 5.882 -11.075 1.00 94.69 133 VAL A O 1
ATOM 1051 N N . LYS A 1 134 ? 3.165 6.500 -11.034 1.00 94.44 134 LYS A N 1
ATOM 1052 C CA . LYS A 1 134 ? 3.176 7.122 -12.364 1.00 94.44 134 LYS A CA 1
ATOM 1053 C C . LYS A 1 134 ? 4.395 6.679 -13.146 1.00 94.44 134 LYS A C 1
ATOM 1055 O O . LYS A 1 134 ? 5.494 6.597 -12.610 1.00 94.44 134 LYS A O 1
ATOM 1060 N N . GLN A 1 135 ? 4.180 6.439 -14.427 1.00 94.06 135 GLN A N 1
ATOM 1061 C CA . GLN A 1 135 ? 5.221 6.057 -15.361 1.00 94.06 135 GLN A CA 1
ATOM 1062 C C . GLN A 1 135 ? 5.651 7.283 -16.167 1.00 94.06 135 GLN A C 1
ATOM 1064 O O . GLN A 1 135 ? 4.791 8.006 -16.673 1.00 94.06 135 GLN A O 1
ATOM 1069 N N . VAL A 1 136 ? 6.955 7.539 -16.251 1.00 92.44 136 VAL A N 1
ATOM 1070 C CA . VAL A 1 136 ? 7.532 8.647 -17.026 1.00 92.44 136 VAL A CA 1
ATOM 1071 C C . VAL A 1 136 ? 8.886 8.225 -17.589 1.00 92.44 136 VAL A C 1
ATOM 1073 O O . VAL A 1 136 ? 9.615 7.478 -16.946 1.00 92.44 136 VAL A O 1
ATOM 1076 N N . GLU A 1 137 ? 9.246 8.729 -18.763 1.00 90.44 137 GLU A N 1
ATOM 1077 C CA . GLU A 1 137 ? 10.588 8.540 -19.312 1.00 90.44 137 GLU A CA 1
ATOM 1078 C C . GLU A 1 137 ? 11.605 9.389 -18.532 1.00 90.44 137 GLU A C 1
ATOM 1080 O O . GLU A 1 137 ? 11.437 10.605 -18.383 1.00 90.44 137 GLU A O 1
ATOM 1085 N N . PHE A 1 138 ? 12.654 8.758 -18.002 1.00 89.81 138 PHE A N 1
ATOM 1086 C CA . PHE A 1 138 ? 13.760 9.466 -17.361 1.00 89.81 138 PHE A CA 1
ATOM 1087 C C . PHE A 1 138 ? 14.798 9.868 -18.413 1.00 89.81 138 PHE A C 1
ATOM 1089 O O . PHE A 1 138 ? 15.346 9.023 -19.116 1.00 89.81 138 PHE A O 1
ATOM 1096 N N . PHE A 1 139 ? 15.125 11.160 -18.470 1.00 81.31 139 PHE A N 1
ATOM 1097 C CA . PHE A 1 139 ? 16.248 11.652 -19.264 1.00 81.31 139 PHE A CA 1
ATOM 1098 C C . PHE A 1 139 ? 17.572 11.295 -18.588 1.00 81.31 139 PHE A C 1
ATOM 1100 O O . PHE A 1 139 ? 18.010 12.009 -17.680 1.00 81.31 139 PHE A O 1
ATOM 1107 N N . ASP A 1 140 ? 18.228 10.230 -19.046 1.00 71.06 140 ASP A N 1
ATOM 1108 C CA . ASP A 1 140 ? 19.620 10.000 -18.675 1.00 71.06 140 ASP A CA 1
ATOM 1109 C C . ASP A 1 140 ? 20.543 10.942 -19.465 1.00 71.06 140 ASP A C 1
ATOM 1111 O O . ASP A 1 140 ? 20.394 11.136 -20.674 1.00 71.06 140 ASP A O 1
ATOM 1115 N N . LYS A 1 141 ? 21.490 11.572 -18.766 1.00 60.09 141 LYS A N 1
ATOM 1116 C CA . LYS A 1 141 ? 22.496 12.454 -19.383 1.00 60.09 141 LYS A CA 1
ATOM 1117 C C . LYS A 1 141 ? 23.712 11.695 -19.892 1.00 60.09 141 LYS A C 1
ATOM 1119 O O . LYS A 1 141 ? 24.505 12.281 -20.627 1.00 60.09 141 LYS A O 1
ATOM 1124 N N . HIS A 1 142 ? 23.859 10.437 -19.496 1.00 55.53 142 HIS A N 1
ATOM 1125 C CA . HIS A 1 142 ? 24.856 9.538 -20.042 1.00 55.53 142 HIS A CA 1
ATOM 1126 C C . HIS A 1 142 ? 24.085 8.462 -20.804 1.00 55.53 142 HIS A C 1
ATOM 1128 O O . HIS A 1 142 ? 23.512 7.583 -20.162 1.00 55.53 142 HIS A O 1
ATOM 1134 N N . PRO A 1 143 ? 24.011 8.521 -22.151 1.00 57.78 143 PRO A N 1
ATOM 1135 C CA . PRO A 1 143 ? 23.627 7.334 -22.893 1.00 57.78 143 PRO A CA 1
ATOM 1136 C C . PRO A 1 143 ? 24.581 6.222 -22.467 1.00 57.78 143 PRO A C 1
ATOM 1138 O O . PRO A 1 143 ? 25.801 6.400 -22.461 1.00 57.78 143 PRO A O 1
ATOM 1141 N N . ILE A 1 144 ? 23.984 5.123 -22.028 1.00 56.72 144 ILE A N 1
ATOM 1142 C CA . ILE A 1 144 ? 24.671 3.932 -21.566 1.00 56.72 144 ILE A CA 1
ATOM 1143 C C . ILE A 1 144 ? 25.492 3.379 -22.743 1.00 56.72 144 ILE A C 1
ATOM 1145 O O . ILE A 1 144 ? 24.977 2.726 -23.648 1.00 56.72 144 ILE A O 1
ATOM 1149 N N . ASP A 1 145 ? 26.788 3.688 -22.751 1.00 55.88 145 ASP A N 1
ATOM 1150 C CA . ASP A 1 145 ? 27.775 3.083 -23.648 1.00 55.88 145 ASP A CA 1
ATOM 1151 C C . ASP A 1 145 ? 28.295 1.794 -22.984 1.00 55.88 145 ASP A C 1
ATOM 1153 O O . ASP A 1 145 ? 29.480 1.621 -22.688 1.00 55.88 145 ASP A O 1
ATOM 1157 N N . ASP A 1 146 ? 27.358 0.888 -22.667 1.00 52.72 146 ASP A N 1
ATOM 1158 C CA . ASP A 1 146 ? 27.617 -0.371 -21.944 1.00 52.72 146 ASP A CA 1
ATOM 1159 C C . ASP A 1 146 ? 28.509 -1.337 -22.743 1.00 52.72 146 ASP A C 1
ATOM 1161 O O . ASP A 1 146 ? 28.989 -2.341 -22.206 1.00 52.72 146 ASP A O 1
ATOM 1165 N N . ALA A 1 147 ? 28.807 -1.005 -24.004 1.00 54.00 147 ALA A N 1
ATOM 1166 C CA . ALA A 1 147 ? 29.874 -1.627 -24.770 1.00 54.00 147 ALA A CA 1
ATOM 1167 C C . ALA A 1 147 ? 31.242 -1.495 -24.067 1.00 54.00 147 ALA A C 1
ATOM 1169 O O . ALA A 1 147 ? 32.024 -2.450 -24.083 1.00 54.00 147 ALA A O 1
ATOM 1170 N N . ASP A 1 148 ? 31.533 -0.367 -23.410 1.00 53.31 148 ASP A N 1
ATOM 1171 C CA . ASP A 1 148 ? 32.873 -0.063 -22.887 1.00 53.31 148 ASP A CA 1
ATOM 1172 C C . ASP A 1 148 ? 33.085 -0.485 -21.419 1.00 53.31 148 ASP A C 1
ATOM 1174 O O . ASP A 1 148 ? 34.212 -0.805 -21.032 1.00 53.31 148 ASP A O 1
ATOM 1178 N N . PHE A 1 149 ? 32.037 -0.591 -20.588 1.00 51.50 149 PHE A N 1
ATOM 1179 C CA . PHE A 1 149 ? 32.221 -0.905 -19.157 1.00 51.50 149 PHE A CA 1
ATOM 1180 C C . PHE A 1 149 ? 32.681 -2.353 -18.892 1.00 51.50 149 PHE A C 1
ATOM 1182 O O . PHE A 1 149 ? 33.398 -2.609 -17.923 1.00 51.50 149 PHE A O 1
ATOM 1189 N N . PHE A 1 150 ? 32.333 -3.298 -19.775 1.00 52.62 150 PHE A N 1
ATOM 1190 C CA . PHE A 1 150 ? 32.832 -4.682 -19.727 1.00 52.62 150 PHE A CA 1
ATOM 1191 C C . PHE A 1 150 ? 33.935 -4.994 -20.753 1.00 52.62 150 PHE A C 1
ATOM 1193 O O . PHE A 1 150 ? 34.673 -5.962 -20.550 1.00 52.62 150 PHE A O 1
ATOM 1200 N N . SER A 1 151 ? 34.097 -4.198 -21.821 1.00 56.53 151 SER A N 1
ATOM 1201 C CA . SER A 1 151 ? 35.160 -4.407 -22.823 1.00 56.53 151 SER A CA 1
ATOM 1202 C C . SER A 1 151 ? 36.414 -3.543 -22.612 1.00 56.53 151 SER A C 1
ATOM 1204 O O . SER A 1 151 ? 37.458 -3.830 -23.202 1.00 56.53 151 SER A O 1
ATOM 1206 N N . GLY A 1 152 ? 36.365 -2.571 -21.693 1.00 55.41 152 GLY A N 1
ATOM 1207 C CA . GLY A 1 152 ? 37.429 -1.621 -21.347 1.00 55.41 152 GLY A CA 1
ATOM 1208 C C . GLY A 1 152 ? 38.713 -2.196 -20.727 1.00 55.41 152 GLY A C 1
ATOM 1209 O O . GLY A 1 152 ? 39.444 -1.471 -20.051 1.00 55.41 152 GLY A O 1
ATOM 1210 N N . GLN A 1 153 ? 39.048 -3.470 -20.958 1.00 59.66 153 GLN A N 1
ATOM 1211 C CA . GLN A 1 153 ? 40.432 -3.923 -20.825 1.00 59.66 153 GLN A CA 1
ATOM 1212 C C . GLN A 1 153 ? 41.191 -3.653 -22.134 1.00 59.66 153 GLN A C 1
ATOM 1214 O O . GLN A 1 153 ? 40.946 -4.333 -23.132 1.00 59.66 153 GLN A O 1
ATOM 1219 N N . PRO A 1 154 ? 42.217 -2.778 -22.150 1.00 58.53 154 PRO A N 1
ATOM 1220 C CA . PRO A 1 154 ? 43.088 -2.573 -23.314 1.00 58.53 154 PRO A CA 1
ATOM 1221 C C . PRO A 1 154 ? 44.041 -3.763 -23.596 1.00 58.53 154 PRO A C 1
ATOM 1223 O O . PRO A 1 154 ? 45.125 -3.590 -24.164 1.00 58.53 154 PRO A O 1
ATOM 1226 N N . ALA A 1 155 ? 43.640 -4.981 -23.213 1.00 59.69 155 ALA A N 1
ATOM 1227 C CA . ALA A 1 155 ? 44.419 -6.211 -23.266 1.00 59.69 155 ALA A CA 1
ATOM 1228 C C . ALA A 1 155 ? 44.981 -6.480 -24.666 1.00 59.69 155 ALA A C 1
ATOM 1230 O O . ALA A 1 155 ? 46.176 -6.698 -24.794 1.00 59.69 155 ALA A O 1
ATOM 1231 N N . LEU A 1 156 ? 44.191 -6.339 -25.737 1.00 60.34 156 LEU A N 1
ATOM 1232 C CA . LEU A 1 156 ? 44.649 -6.677 -27.094 1.00 60.34 156 LEU A CA 1
ATOM 1233 C C . LEU A 1 156 ? 45.863 -5.852 -27.571 1.00 60.34 156 LEU A C 1
ATOM 1235 O O . LEU A 1 156 ? 46.718 -6.371 -28.289 1.00 60.34 156 LEU A O 1
ATOM 1239 N N . LYS A 1 157 ? 45.982 -4.581 -27.157 1.00 62.84 157 LYS A N 1
ATOM 1240 C CA . LYS A 1 157 ? 47.147 -3.740 -27.497 1.00 62.84 157 LYS A CA 1
ATOM 1241 C C . LYS A 1 157 ? 48.324 -3.990 -26.549 1.00 62.84 157 LYS A C 1
ATOM 1243 O O . LYS A 1 157 ? 49.470 -4.026 -27.001 1.00 62.84 157 LYS A O 1
ATOM 1248 N N . PHE A 1 158 ? 48.059 -4.202 -25.258 1.00 66.06 158 PHE A N 1
ATOM 1249 C CA . PHE A 1 158 ? 49.111 -4.486 -24.280 1.00 66.06 158 PHE A CA 1
ATOM 1250 C C . PHE A 1 158 ? 49.664 -5.916 -24.366 1.00 66.06 158 PHE A C 1
ATOM 1252 O O . PHE A 1 158 ? 50.846 -6.104 -24.091 1.00 66.06 158 PHE A O 1
ATOM 1259 N N . ASP A 1 159 ? 48.893 -6.902 -24.827 1.00 72.50 159 ASP A N 1
ATOM 1260 C CA . ASP A 1 159 ? 49.363 -8.272 -25.046 1.00 72.50 159 ASP A CA 1
ATOM 1261 C C . ASP A 1 159 ? 50.295 -8.355 -26.255 1.00 72.50 159 ASP A C 1
ATOM 1263 O O . ASP A 1 159 ? 51.380 -8.922 -26.128 1.00 72.50 159 ASP A O 1
ATOM 1267 N N . ILE A 1 160 ? 49.973 -7.706 -27.384 1.00 78.88 160 ILE A N 1
ATOM 1268 C CA . ILE A 1 160 ? 50.927 -7.569 -28.503 1.00 78.88 160 ILE A CA 1
ATOM 1269 C C . ILE A 1 160 ? 52.240 -6.935 -28.016 1.00 78.88 160 ILE A C 1
ATOM 1271 O O . ILE A 1 160 ? 53.323 -7.415 -28.358 1.00 78.88 160 ILE A O 1
ATOM 1275 N N . LEU A 1 161 ? 52.164 -5.900 -27.172 1.00 83.69 161 LEU A N 1
ATOM 1276 C CA . LEU A 1 161 ? 53.347 -5.234 -26.627 1.00 83.69 161 LEU A CA 1
ATOM 1277 C C . LEU A 1 161 ? 54.131 -6.141 -25.659 1.00 83.69 161 LEU A C 1
ATOM 1279 O O . LEU A 1 161 ? 55.358 -6.195 -25.732 1.00 83.69 161 LEU A O 1
ATOM 1283 N N . ARG A 1 162 ? 53.440 -6.898 -24.801 1.00 81.69 162 ARG A N 1
ATOM 1284 C CA . ARG A 1 162 ? 54.022 -7.845 -23.835 1.00 81.69 162 ARG A CA 1
ATOM 1285 C C . ARG A 1 162 ? 54.718 -9.018 -24.525 1.00 81.69 162 ARG A C 1
ATOM 1287 O O . ARG A 1 162 ? 55.847 -9.351 -24.164 1.00 81.69 162 ARG A O 1
ATOM 1294 N N . TRP A 1 163 ? 54.083 -9.613 -25.534 1.00 87.56 163 TRP A N 1
ATOM 1295 C CA . TRP A 1 163 ? 54.671 -10.683 -26.345 1.00 87.56 163 TRP A CA 1
ATOM 1296 C C . TRP A 1 163 ? 55.829 -10.166 -27.210 1.00 87.56 163 TRP A C 1
ATOM 1298 O O . TRP A 1 163 ? 56.854 -10.839 -27.312 1.00 87.56 163 TRP A O 1
ATOM 1308 N N . SER A 1 164 ? 55.731 -8.945 -27.749 1.00 89.75 164 SER A N 1
ATOM 1309 C CA . SER A 1 164 ? 56.845 -8.276 -28.439 1.00 89.75 164 SER A CA 1
ATOM 1310 C C . SER A 1 164 ? 58.049 -8.059 -27.510 1.00 89.75 164 SER A C 1
ATOM 1312 O O . SER A 1 164 ? 59.178 -8.383 -27.878 1.00 89.75 164 SER A O 1
ATOM 1314 N N . LEU A 1 165 ? 57.824 -7.617 -26.266 1.00 90.00 165 LEU A N 1
ATOM 1315 C CA . LEU A 1 165 ? 58.882 -7.441 -25.263 1.00 90.00 165 LEU A CA 1
ATOM 1316 C C . LEU A 1 165 ? 59.584 -8.772 -24.918 1.00 90.00 165 LEU A C 1
ATOM 1318 O O . LEU A 1 165 ? 60.815 -8.829 -24.823 1.00 90.00 165 LEU A O 1
ATOM 1322 N N . ILE A 1 166 ? 58.814 -9.859 -24.780 1.00 90.00 166 ILE A N 1
ATOM 1323 C CA . ILE A 1 166 ? 59.343 -11.220 -24.585 1.00 90.00 166 ILE A CA 1
ATOM 1324 C C . ILE A 1 166 ? 60.165 -11.680 -25.802 1.00 90.00 166 ILE A C 1
ATOM 1326 O O . ILE A 1 166 ? 61.262 -12.213 -25.640 1.00 90.00 166 ILE A O 1
ATOM 1330 N N . GLY A 1 167 ? 59.697 -11.410 -27.025 1.00 93.50 167 GLY A N 1
ATOM 1331 C CA . GLY A 1 167 ? 60.424 -11.754 -28.249 1.00 93.50 167 GLY A CA 1
ATOM 1332 C C . GLY A 1 167 ? 61.751 -11.000 -28.377 1.00 93.50 167 GLY A C 1
ATOM 1333 O O . GLY A 1 167 ? 62.789 -11.607 -28.643 1.00 93.50 167 GLY A O 1
ATOM 1334 N N . ILE A 1 168 ? 61.741 -9.688 -28.123 1.00 93.50 168 ILE A N 1
ATOM 1335 C CA . ILE A 1 168 ? 62.934 -8.831 -28.180 1.00 93.50 168 ILE A CA 1
ATOM 1336 C C . ILE A 1 168 ? 63.979 -9.275 -27.148 1.00 93.50 168 ILE A C 1
ATOM 1338 O O . ILE A 1 168 ? 65.150 -9.435 -27.496 1.00 93.50 168 ILE A O 1
ATOM 1342 N N . THR A 1 169 ? 63.580 -9.526 -25.897 1.00 91.56 169 THR A N 1
ATOM 1343 C CA . THR A 1 169 ? 64.518 -9.986 -24.855 1.00 91.56 169 THR A CA 1
ATOM 1344 C C . THR A 1 169 ? 65.138 -11.345 -25.195 1.00 91.56 169 THR A C 1
ATOM 1346 O O . THR A 1 169 ? 66.350 -11.517 -25.039 1.00 91.56 169 THR A O 1
ATOM 1349 N N . PHE A 1 170 ? 64.364 -12.276 -25.761 1.00 93.94 170 PHE A N 1
ATOM 1350 C CA . PHE A 1 170 ? 64.873 -13.573 -26.217 1.00 93.94 170 PHE A CA 1
ATOM 1351 C C . PHE A 1 170 ? 65.882 -13.441 -27.375 1.00 93.94 170 PHE A C 1
ATOM 1353 O O . PHE A 1 170 ? 66.933 -14.087 -27.362 1.00 93.94 170 PHE A O 1
ATOM 1360 N N . ILE A 1 171 ? 65.626 -12.545 -28.337 1.00 92.88 171 ILE A N 1
ATOM 1361 C CA . ILE A 1 171 ? 66.559 -12.232 -29.435 1.00 92.88 171 ILE A CA 1
ATOM 1362 C C . ILE A 1 171 ? 67.876 -11.653 -28.895 1.00 92.88 171 ILE A C 1
ATOM 1364 O O . ILE A 1 171 ? 68.950 -12.077 -29.326 1.00 92.88 171 ILE A O 1
ATOM 1368 N N . VAL A 1 172 ? 67.821 -10.733 -27.924 1.00 92.56 172 VAL A N 1
ATOM 1369 C CA . VAL A 1 172 ? 69.026 -10.164 -27.290 1.00 92.56 172 VAL A CA 1
ATOM 1370 C C . VAL A 1 172 ? 69.848 -11.250 -26.587 1.00 92.56 172 VAL A C 1
ATOM 1372 O O . VAL A 1 172 ? 71.070 -11.277 -26.744 1.00 92.56 172 VAL A O 1
ATOM 1375 N N . ILE A 1 173 ? 69.204 -12.187 -25.883 1.00 90.38 173 ILE A N 1
ATOM 1376 C CA . ILE A 1 173 ? 69.878 -13.326 -25.235 1.00 90.38 173 ILE A CA 1
ATOM 1377 C C . ILE A 1 173 ? 70.569 -14.225 -26.272 1.00 90.38 173 ILE A C 1
ATOM 1379 O O . ILE A 1 173 ? 71.744 -14.558 -26.101 1.00 90.38 173 ILE A O 1
ATOM 1383 N N . ILE A 1 174 ? 69.894 -14.570 -27.375 1.00 90.94 174 ILE A N 1
ATOM 1384 C CA . ILE A 1 174 ? 70.489 -15.366 -28.463 1.00 90.94 174 ILE A CA 1
ATOM 1385 C C . ILE A 1 174 ? 71.705 -14.649 -29.059 1.00 90.94 174 ILE A C 1
ATOM 1387 O O . ILE A 1 174 ? 72.760 -15.266 -29.219 1.00 90.94 174 ILE A O 1
ATOM 1391 N N . LEU A 1 175 ? 71.592 -13.351 -29.357 1.00 89.62 175 LEU A N 1
ATOM 1392 C CA . LEU A 1 175 ? 72.704 -12.561 -29.893 1.00 89.62 175 LEU A CA 1
ATOM 1393 C C . LEU A 1 175 ? 73.873 -12.466 -28.907 1.00 89.62 175 LEU A C 1
ATOM 1395 O O . LEU A 1 175 ? 75.025 -12.531 -29.335 1.00 89.62 175 LEU A O 1
ATOM 1399 N N . LEU A 1 176 ? 73.606 -12.375 -27.603 1.00 87.06 176 LEU A N 1
ATOM 1400 C CA . LEU A 1 176 ? 74.636 -12.341 -26.566 1.00 87.06 176 LEU A CA 1
ATOM 1401 C C . LEU A 1 176 ? 75.359 -13.694 -26.446 1.00 87.06 176 LEU A C 1
ATOM 1403 O O . LEU A 1 176 ? 76.590 -13.719 -26.458 1.00 87.06 176 LEU A O 1
ATOM 1407 N N . ILE A 1 177 ? 74.630 -14.816 -26.459 1.00 85.12 177 ILE A N 1
ATOM 1408 C CA . ILE A 1 177 ? 75.214 -16.170 -26.521 1.00 85.12 177 ILE A CA 1
ATOM 1409 C C . ILE A 1 177 ? 76.070 -16.331 -27.784 1.00 85.12 177 ILE A C 1
ATOM 1411 O O . ILE A 1 177 ? 77.199 -16.817 -27.709 1.00 85.12 177 ILE A O 1
ATOM 1415 N N . ASN A 1 178 ? 75.570 -15.906 -28.947 1.00 82.25 178 ASN A N 1
ATOM 1416 C CA . ASN A 1 178 ? 76.290 -16.050 -30.213 1.00 82.25 178 ASN A CA 1
ATOM 1417 C C . ASN A 1 178 ? 77.518 -15.118 -30.289 1.00 82.25 178 ASN A C 1
ATOM 1419 O O . ASN A 1 178 ? 78.552 -15.490 -30.838 1.00 82.25 178 ASN A O 1
ATOM 1423 N N . SER A 1 179 ? 77.441 -13.933 -29.677 1.00 79.31 179 SER A N 1
ATOM 1424 C CA . SER A 1 179 ? 78.562 -12.996 -29.527 1.00 79.31 179 SER A CA 1
ATOM 1425 C C . SER A 1 179 ? 79.647 -13.552 -28.599 1.00 79.31 179 SER A C 1
ATOM 1427 O O . SER A 1 179 ? 80.829 -13.460 -28.926 1.00 79.31 179 SER A O 1
ATOM 1429 N N . ILE A 1 180 ? 79.269 -14.220 -27.500 1.00 77.56 180 ILE A N 1
ATOM 1430 C CA . ILE A 1 180 ? 80.214 -14.937 -26.628 1.00 77.56 180 ILE A CA 1
ATOM 1431 C C . ILE A 1 180 ? 80.853 -16.114 -27.375 1.00 77.56 180 ILE A C 1
ATOM 1433 O O . ILE A 1 180 ? 82.075 -16.212 -27.379 1.00 77.56 180 ILE A O 1
ATOM 1437 N N . LYS A 1 181 ? 80.081 -16.944 -28.094 1.00 70.94 181 LYS A N 1
ATOM 1438 C CA . LYS A 1 181 ? 80.627 -18.026 -28.944 1.00 70.94 181 LYS A CA 1
ATOM 1439 C C . LYS A 1 181 ? 81.580 -17.516 -30.035 1.00 70.94 181 LYS A C 1
ATOM 1441 O O . LYS A 1 181 ? 82.515 -18.215 -30.406 1.00 70.94 181 LYS A O 1
ATOM 1446 N N . LYS A 1 182 ? 81.360 -16.302 -30.550 1.00 67.00 182 LYS A N 1
ATOM 1447 C CA . LYS A 1 182 ? 82.217 -15.678 -31.572 1.00 67.00 182 LYS A CA 1
ATOM 1448 C C . LYS A 1 182 ? 83.461 -14.990 -30.991 1.00 67.00 182 LYS A C 1
ATOM 1450 O O . LYS A 1 182 ? 84.451 -14.853 -31.702 1.00 67.00 182 LYS A O 1
ATOM 1455 N N . LYS A 1 183 ? 83.425 -14.554 -29.726 1.00 65.69 183 LYS A N 1
ATOM 1456 C CA . LYS A 1 183 ? 84.581 -13.981 -29.006 1.00 65.69 183 LYS A CA 1
ATOM 1457 C C . LYS A 1 183 ? 85.452 -15.045 -28.338 1.00 65.69 183 LYS A C 1
ATOM 1459 O O . LYS A 1 183 ? 86.670 -14.899 -28.310 1.00 65.69 183 LYS A O 1
ATOM 1464 N N . ASN A 1 184 ? 84.841 -16.120 -27.856 1.00 61.44 184 ASN A N 1
ATOM 1465 C CA . ASN A 1 184 ? 85.506 -17.266 -27.258 1.00 61.44 184 ASN A CA 1
ATOM 1466 C C . ASN A 1 184 ? 85.434 -18.411 -28.269 1.00 61.44 184 ASN A C 1
ATOM 1468 O O . ASN A 1 184 ? 84.489 -19.197 -28.245 1.00 61.44 184 ASN A O 1
ATOM 1472 N N . GLY A 1 185 ? 86.412 -18.475 -29.177 1.00 61.66 185 GLY A N 1
ATOM 1473 C CA . GLY A 1 185 ? 86.495 -19.521 -30.196 1.00 61.66 185 GLY A CA 1
ATOM 1474 C C . GLY A 1 185 ? 86.679 -20.905 -29.573 1.00 61.66 185 GLY A C 1
ATOM 1475 O O . GLY A 1 185 ? 87.805 -21.341 -29.354 1.00 61.66 185 GLY A O 1
ATOM 1476 N N . VAL A 1 186 ? 85.567 -21.584 -29.291 1.00 55.69 186 VAL A N 1
ATOM 1477 C CA . VAL A 1 186 ? 85.527 -22.981 -28.846 1.00 55.69 186 VAL A CA 1
ATOM 1478 C C . VAL A 1 186 ? 85.148 -23.836 -30.047 1.00 55.69 186 VAL A C 1
ATOM 1480 O O . VAL A 1 186 ? 83.976 -24.113 -30.301 1.00 55.69 186 VAL A O 1
ATOM 1483 N N . ASP A 1 187 ? 86.172 -24.198 -30.811 1.00 57.81 187 ASP A N 1
ATOM 1484 C CA . ASP A 1 187 ? 86.089 -25.260 -31.805 1.00 57.81 187 ASP A CA 1
ATOM 1485 C C . ASP A 1 187 ? 86.119 -26.631 -31.101 1.00 57.81 187 ASP A C 1
ATOM 1487 O O . ASP A 1 187 ? 86.782 -26.802 -30.076 1.00 57.81 187 ASP A O 1
ATOM 1491 N N . GLY A 1 188 ? 85.413 -27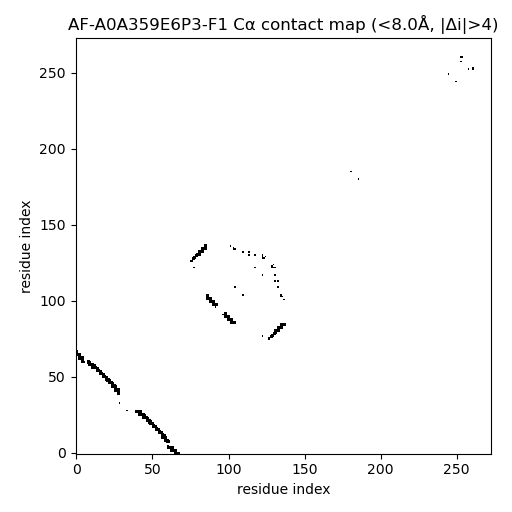.609 -31.666 1.00 50.31 188 GLY A N 1
ATOM 1492 C CA . GLY A 1 188 ? 85.473 -29.006 -31.244 1.00 50.31 188 GLY A CA 1
ATOM 1493 C C . GLY A 1 188 ? 84.579 -29.421 -30.067 1.00 50.31 188 GLY A C 1
ATOM 1494 O O . GLY A 1 188 ? 85.020 -29.502 -28.924 1.00 50.31 188 GLY A O 1
ATOM 1495 N N . MET A 1 189 ? 83.390 -29.941 -30.386 1.00 47.62 189 MET A N 1
ATOM 1496 C CA . MET A 1 189 ? 82.896 -31.137 -29.694 1.00 47.62 189 MET A CA 1
ATOM 1497 C C . MET A 1 189 ? 82.448 -32.172 -30.730 1.00 47.62 189 MET A C 1
ATOM 1499 O O . MET A 1 189 ? 81.458 -31.989 -31.433 1.00 47.62 189 MET A O 1
ATOM 1503 N N . LYS A 1 190 ? 83.242 -33.241 -30.875 1.00 39.81 190 LYS A N 1
ATOM 1504 C CA . LYS A 1 190 ? 83.019 -34.309 -31.858 1.00 39.81 190 LYS A CA 1
ATOM 1505 C C . LYS A 1 190 ? 81.757 -35.107 -31.525 1.00 39.81 190 LYS A C 1
ATOM 1507 O O . LYS A 1 190 ? 81.721 -35.788 -30.504 1.00 39.81 190 LYS A O 1
ATOM 1512 N N . THR A 1 191 ? 80.804 -35.156 -32.448 1.00 46.72 191 THR A N 1
ATOM 1513 C CA . THR A 1 191 ? 79.805 -36.231 -32.500 1.00 46.72 191 THR A CA 1
ATOM 1514 C C . THR A 1 191 ? 80.415 -37.444 -33.204 1.00 46.72 191 THR A C 1
ATOM 1516 O O . THR A 1 191 ? 80.448 -37.502 -34.433 1.00 46.72 191 THR A O 1
ATOM 1519 N N . VAL A 1 192 ? 80.930 -38.409 -32.437 1.00 48.38 192 VAL A N 1
ATOM 1520 C CA . VAL A 1 192 ? 81.302 -39.727 -32.975 1.00 48.3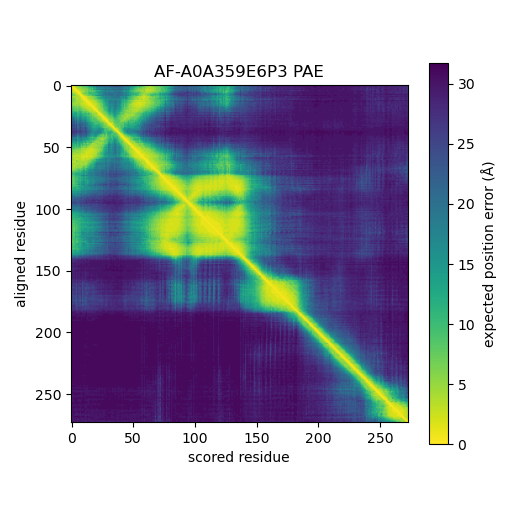8 192 VAL A CA 1
ATOM 1521 C C . VAL A 1 192 ? 80.085 -40.637 -32.889 1.00 48.38 192 VAL A C 1
ATOM 1523 O O . VAL A 1 192 ? 79.662 -41.020 -31.803 1.00 48.38 192 VAL A O 1
ATOM 1526 N N . SER A 1 193 ? 79.517 -40.982 -34.040 1.00 44.97 193 SER A N 1
ATOM 1527 C CA . SER A 1 193 ? 78.518 -42.045 -34.176 1.00 44.97 193 SER A CA 1
ATOM 1528 C C . SER A 1 193 ? 78.636 -42.650 -35.574 1.00 44.97 193 SER A C 1
ATOM 1530 O O . SER A 1 193 ? 77.863 -42.339 -36.476 1.00 44.97 193 SER A O 1
ATOM 1532 N N . THR A 1 194 ? 79.656 -43.487 -35.757 1.00 39.78 194 THR A N 1
ATOM 1533 C CA . THR A 1 194 ? 79.696 -44.444 -36.866 1.00 39.78 194 THR A CA 1
ATOM 1534 C C . THR A 1 194 ? 78.863 -45.648 -36.448 1.00 39.78 194 THR A C 1
ATOM 1536 O O . THR A 1 194 ? 79.073 -46.187 -35.364 1.00 39.78 194 THR A O 1
ATOM 1539 N N . PHE A 1 195 ? 77.906 -46.041 -37.283 1.00 36.62 195 PHE A N 1
ATOM 1540 C CA . PHE A 1 195 ? 77.068 -47.212 -37.045 1.00 36.62 195 PHE A CA 1
ATOM 1541 C C . PHE A 1 195 ? 77.822 -48.497 -37.390 1.00 36.62 195 PHE A C 1
ATOM 1543 O O . PHE A 1 195 ? 78.433 -48.580 -38.453 1.00 36.62 195 PHE A O 1
ATOM 1550 N N . GLU A 1 196 ? 77.662 -49.525 -36.562 1.00 34.22 196 GLU A N 1
ATOM 1551 C CA . GLU A 1 196 ? 77.824 -50.917 -36.977 1.00 34.22 196 GLU A CA 1
ATOM 1552 C C . GLU A 1 196 ? 76.676 -51.747 -36.380 1.00 34.22 196 GLU A C 1
ATOM 1554 O O . GLU A 1 196 ? 76.127 -51.400 -35.333 1.00 34.22 196 GLU A O 1
ATOM 1559 N N . SER A 1 197 ? 76.230 -52.778 -37.099 1.00 38.38 197 SER A N 1
ATOM 1560 C CA . SER A 1 197 ? 75.068 -53.600 -36.729 1.00 38.38 197 SER A CA 1
ATOM 1561 C C . SER A 1 197 ? 75.508 -54.891 -36.044 1.00 38.38 197 SER A C 1
ATOM 1563 O O . SER A 1 197 ? 76.396 -55.564 -36.556 1.00 38.38 197 SER A O 1
ATOM 1565 N N . GLY A 1 198 ? 74.850 -55.283 -34.949 1.00 31.89 198 GLY A N 1
ATOM 1566 C CA . GLY A 1 198 ? 75.149 -56.555 -34.286 1.00 31.89 198 GLY A CA 1
ATOM 1567 C C . GLY A 1 198 ? 74.332 -56.830 -33.021 1.00 31.89 198 GLY A C 1
ATOM 1568 O O . GLY A 1 198 ? 74.620 -56.279 -31.971 1.00 31.89 198 GLY A O 1
ATOM 1569 N N . ASP A 1 199 ? 73.336 -57.701 -33.173 1.00 31.95 199 ASP A N 1
ATOM 1570 C CA . ASP A 1 199 ? 72.929 -58.776 -32.250 1.00 31.95 199 ASP A CA 1
ATOM 1571 C C . ASP A 1 199 ? 72.744 -58.521 -30.725 1.00 31.95 199 ASP A C 1
ATOM 1573 O O . ASP A 1 199 ? 73.688 -58.523 -29.949 1.00 31.95 199 ASP A O 1
ATOM 1577 N N . GLN A 1 200 ? 71.463 -58.429 -30.332 1.00 32.78 200 GLN A N 1
ATOM 1578 C CA . GLN A 1 200 ? 70.761 -59.160 -29.249 1.00 32.78 200 GLN A CA 1
ATOM 1579 C C . GLN A 1 200 ? 71.248 -59.265 -27.765 1.00 32.78 200 GLN A C 1
ATOM 1581 O O . GLN A 1 200 ? 72.418 -59.281 -27.414 1.00 32.78 200 GLN A O 1
ATOM 1586 N N . ILE A 1 201 ? 70.224 -59.565 -26.939 1.00 34.16 201 ILE A N 1
ATOM 1587 C CA . ILE A 1 201 ? 70.162 -60.249 -25.619 1.00 34.16 201 ILE A CA 1
ATOM 1588 C C . ILE A 1 201 ? 70.231 -59.408 -24.308 1.00 34.16 201 ILE A C 1
ATOM 1590 O O . ILE A 1 201 ? 71.208 -58.742 -24.004 1.00 34.16 201 ILE A O 1
ATOM 1594 N N . GLU A 1 202 ? 69.122 -59.529 -23.551 1.00 31.03 202 GLU A N 1
ATOM 1595 C CA . GLU A 1 202 ? 68.817 -59.414 -22.098 1.00 31.03 202 GLU A CA 1
ATOM 1596 C C . GLU A 1 202 ? 69.637 -58.559 -21.103 1.00 31.03 202 GLU A C 1
ATOM 1598 O O . GLU A 1 202 ? 70.860 -58.597 -21.049 1.00 31.03 202 GLU A O 1
ATOM 1603 N N . GLY A 1 203 ? 68.912 -57.962 -20.134 1.00 32.56 203 GLY A N 1
ATOM 1604 C CA . GLY A 1 203 ? 69.465 -57.705 -18.791 1.00 32.56 203 GLY A CA 1
ATOM 1605 C C . GLY A 1 203 ? 68.880 -56.539 -17.974 1.00 32.56 203 GLY A C 1
ATOM 1606 O O . GLY A 1 203 ? 69.569 -55.550 -17.750 1.00 32.56 203 GLY A O 1
ATOM 1607 N N . THR A 1 204 ? 67.659 -56.652 -17.434 1.00 32.53 204 THR A N 1
ATOM 1608 C CA . THR A 1 204 ? 67.244 -55.898 -16.215 1.00 32.53 204 THR A CA 1
ATOM 1609 C C . THR A 1 204 ? 68.108 -56.324 -15.013 1.00 32.53 204 THR A C 1
ATOM 1611 O O . THR A 1 204 ? 68.387 -57.524 -14.943 1.00 32.53 204 THR A O 1
ATOM 1614 N N . PRO A 1 205 ? 68.534 -55.444 -14.067 1.00 43.94 205 PRO A N 1
ATOM 1615 C CA . PRO A 1 205 ? 67.669 -54.719 -13.093 1.00 43.94 205 PRO A CA 1
ATOM 1616 C C . PRO A 1 205 ? 68.141 -53.264 -12.760 1.00 43.94 205 PRO A C 1
ATOM 1618 O O . PRO A 1 205 ? 69.158 -52.826 -13.281 1.00 43.94 205 PRO A O 1
ATOM 1621 N N . GLU A 1 206 ? 67.565 -52.448 -11.855 1.00 33.56 206 GLU A N 1
ATOM 1622 C CA . GLU A 1 206 ? 66.186 -52.196 -11.355 1.00 33.56 206 GLU A CA 1
ATOM 1623 C C . GLU A 1 206 ? 66.205 -50.901 -10.464 1.00 33.56 206 GLU A C 1
ATOM 1625 O O . GLU A 1 206 ? 67.218 -50.614 -9.832 1.00 33.56 206 GLU A O 1
ATOM 1630 N N . LYS A 1 207 ? 65.056 -50.206 -10.322 1.00 34.53 207 LYS A N 1
ATOM 1631 C CA . LYS A 1 207 ? 64.591 -49.395 -9.155 1.00 34.53 207 LYS A CA 1
ATOM 1632 C C . LYS A 1 207 ? 64.955 -47.906 -8.937 1.00 34.53 207 LYS A C 1
ATOM 1634 O O . LYS A 1 207 ? 66.085 -47.456 -9.056 1.00 34.53 207 LYS A O 1
ATOM 1639 N N . ASN A 1 208 ? 63.917 -47.253 -8.388 1.00 33.47 208 ASN A N 1
ATOM 1640 C CA . ASN A 1 208 ? 63.829 -46.030 -7.577 1.00 33.47 208 ASN A CA 1
ATOM 1641 C C . ASN A 1 208 ? 64.121 -44.665 -8.227 1.00 33.47 208 ASN A C 1
ATOM 1643 O O . ASN A 1 208 ? 65.103 -44.495 -8.930 1.00 33.47 208 ASN A O 1
ATOM 1647 N N . ALA A 1 209 ? 63.421 -43.572 -7.914 1.00 33.97 209 ALA A N 1
ATOM 1648 C CA . ALA A 1 209 ? 62.109 -43.246 -7.318 1.00 33.97 209 ALA A CA 1
ATOM 1649 C C . ALA A 1 209 ? 62.220 -41.757 -6.929 1.00 33.97 209 ALA A C 1
ATOM 1651 O O . ALA A 1 209 ? 63.223 -41.359 -6.338 1.00 33.97 209 ALA A O 1
ATOM 1652 N N . LEU A 1 210 ? 61.217 -40.931 -7.237 1.00 42.28 210 LEU A N 1
ATOM 1653 C CA . LEU A 1 210 ? 61.200 -39.522 -6.821 1.00 42.28 210 LEU A CA 1
ATOM 1654 C C . LEU A 1 210 ? 60.926 -39.377 -5.315 1.00 42.28 210 LEU A C 1
ATOM 1656 O O . LEU A 1 210 ? 60.044 -40.052 -4.784 1.00 42.28 210 LEU A O 1
ATOM 1660 N N . PRO A 1 211 ? 61.553 -38.376 -4.682 1.00 40.16 211 PRO A N 1
ATOM 1661 C CA . PRO A 1 211 ? 60.900 -37.576 -3.655 1.00 40.16 211 PRO A CA 1
ATOM 1662 C C . PRO A 1 211 ? 60.971 -36.076 -3.994 1.00 40.16 211 PRO A C 1
ATOM 1664 O O . PRO A 1 211 ? 61.981 -35.581 -4.490 1.00 40.16 211 PRO A O 1
ATOM 1667 N N . GLY A 1 212 ? 59.915 -35.329 -3.682 1.00 33.19 212 GLY A N 1
ATOM 1668 C CA . GLY A 1 212 ? 59.990 -33.869 -3.550 1.00 33.19 212 GLY A CA 1
ATOM 1669 C C . GLY A 1 212 ? 59.895 -33.471 -2.077 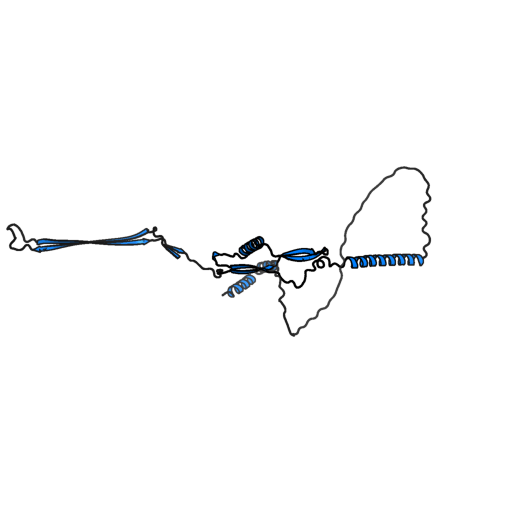1.00 33.19 212 GLY A C 1
ATOM 1670 O O . GLY A 1 212 ? 59.351 -34.248 -1.298 1.00 33.19 212 GLY A O 1
ATOM 1671 N N . GLN A 1 213 ? 60.353 -32.269 -1.702 1.00 32.44 213 GLN A N 1
ATOM 1672 C CA . GLN A 1 213 ? 59.807 -31.522 -0.555 1.00 32.44 213 GLN A CA 1
ATOM 1673 C C . GLN A 1 213 ? 60.198 -30.026 -0.584 1.00 32.44 213 GLN A C 1
ATOM 1675 O O . GLN A 1 213 ? 61.179 -29.622 -1.200 1.00 32.44 213 GLN A O 1
ATOM 1680 N N . SER A 1 214 ? 59.370 -29.227 0.089 1.00 29.00 214 SER A N 1
ATOM 1681 C CA . SER A 1 214 ? 59.375 -27.776 0.327 1.00 29.00 214 SER A CA 1
ATOM 1682 C C . SER A 1 214 ? 60.624 -27.139 0.956 1.00 29.00 214 SER A C 1
ATOM 1684 O O . SER A 1 214 ? 61.278 -27.760 1.789 1.00 29.00 214 SER A O 1
ATOM 1686 N N . SER A 1 215 ? 60.782 -25.823 0.746 1.00 30.66 215 SER A N 1
ATOM 1687 C CA . SER A 1 215 ? 60.862 -24.754 1.783 1.00 30.66 215 SER A CA 1
ATOM 1688 C C . SER A 1 215 ? 60.806 -23.388 1.062 1.00 30.66 215 SER A C 1
ATOM 1690 O O . SER A 1 215 ? 61.426 -23.249 0.017 1.00 30.66 215 SER A O 1
ATOM 1692 N N . ALA A 1 216 ? 59.940 -22.419 1.376 1.00 31.52 216 ALA A N 1
ATOM 1693 C CA . ALA A 1 216 ? 59.658 -21.708 2.633 1.00 31.52 216 ALA A CA 1
ATOM 1694 C C . ALA A 1 216 ? 60.653 -20.564 2.943 1.00 31.52 216 ALA A C 1
ATOM 1696 O O . ALA A 1 216 ? 61.823 -20.809 3.208 1.00 31.52 216 ALA A O 1
ATOM 1697 N N . SER A 1 217 ? 60.103 -19.336 2.949 1.00 30.98 217 SER A N 1
ATOM 1698 C CA . SER A 1 217 ? 60.579 -18.075 3.559 1.00 30.98 217 SER A CA 1
ATOM 1699 C C . SER A 1 217 ? 61.986 -17.534 3.259 1.00 30.98 217 SER A C 1
ATOM 1701 O O . SER A 1 217 ? 62.991 -18.168 3.556 1.00 30.98 217 SER A O 1
ATOM 1703 N N . ASN A 1 218 ? 62.042 -16.245 2.899 1.00 31.62 218 ASN A N 1
ATOM 1704 C CA . ASN A 1 218 ? 63.061 -15.355 3.453 1.00 31.62 218 ASN A CA 1
ATOM 1705 C C . ASN A 1 218 ? 62.460 -13.965 3.741 1.00 31.62 218 ASN A C 1
ATOM 1707 O O . ASN A 1 218 ? 61.661 -13.457 2.954 1.00 31.62 218 ASN A O 1
ATOM 1711 N N . GLN A 1 219 ? 62.837 -13.383 4.876 1.00 29.23 219 GLN A N 1
ATOM 1712 C CA . GLN A 1 219 ? 62.495 -12.034 5.352 1.00 29.23 219 GLN A CA 1
ATOM 1713 C C . GLN A 1 219 ? 63.809 -11.283 5.632 1.00 29.23 219 GLN A C 1
ATOM 1715 O O . GLN A 1 219 ? 64.828 -11.957 5.740 1.00 29.23 219 GLN A O 1
ATOM 1720 N N . LEU A 1 220 ? 63.772 -9.941 5.711 1.00 34.34 220 LEU A N 1
ATOM 1721 C CA . LEU A 1 220 ? 64.683 -8.967 6.379 1.00 34.34 220 LEU A CA 1
ATOM 1722 C C . LEU A 1 220 ? 64.469 -7.614 5.649 1.00 34.34 220 LEU A C 1
ATOM 1724 O O . LEU A 1 220 ? 64.580 -7.568 4.428 1.00 34.34 220 LEU A O 1
ATOM 1728 N N . ASP A 1 221 ? 63.874 -6.589 6.272 1.00 31.81 221 ASP A N 1
ATOM 1729 C CA . ASP A 1 221 ? 64.492 -5.514 7.095 1.00 31.81 221 ASP A CA 1
ATOM 1730 C C . ASP A 1 221 ? 64.680 -4.217 6.269 1.00 31.81 221 ASP A C 1
ATOM 1732 O O . ASP A 1 221 ? 64.919 -4.282 5.069 1.00 31.81 221 ASP A O 1
ATOM 1736 N N . GLY A 1 222 ? 64.578 -2.996 6.813 1.00 30.36 222 GLY A N 1
ATOM 1737 C CA . GLY A 1 222 ? 64.240 -2.567 8.179 1.00 30.36 222 GLY A CA 1
ATOM 1738 C C . GLY A 1 222 ? 64.459 -1.046 8.373 1.00 30.36 222 GLY A C 1
ATOM 1739 O O . GLY A 1 222 ? 64.995 -0.395 7.482 1.00 30.36 222 GLY A O 1
ATOM 1740 N N . ALA A 1 223 ? 64.096 -0.524 9.559 1.00 29.80 223 ALA A N 1
ATOM 1741 C CA . ALA A 1 223 ? 64.361 0.834 10.099 1.00 29.80 223 ALA A CA 1
ATOM 1742 C C . ALA A 1 223 ? 63.764 2.072 9.361 1.00 29.80 223 ALA A C 1
ATOM 1744 O O . ALA A 1 223 ? 63.688 2.118 8.142 1.00 29.80 223 ALA A O 1
ATOM 1745 N N . GLY A 1 224 ? 63.354 3.157 10.041 1.00 27.64 224 GLY A N 1
ATOM 1746 C CA . GLY A 1 224 ? 63.222 3.394 11.489 1.00 27.64 224 GLY A CA 1
ATOM 1747 C C . GLY A 1 224 ? 63.135 4.893 11.859 1.00 27.64 224 GLY A C 1
ATOM 1748 O O . GLY A 1 224 ? 63.270 5.751 10.990 1.00 27.64 224 GLY A O 1
ATOM 1749 N N . THR A 1 225 ? 63.055 5.174 13.169 1.00 29.05 225 THR A N 1
ATOM 1750 C CA . THR A 1 225 ? 63.216 6.483 13.870 1.00 29.05 225 THR A CA 1
ATOM 1751 C C . THR A 1 225 ? 61.940 7.247 14.264 1.00 29.05 225 THR A C 1
ATOM 1753 O O . THR A 1 225 ? 60.979 7.359 13.510 1.00 29.05 225 THR A O 1
ATOM 1756 N N . GLU A 1 226 ? 61.974 7.753 15.499 1.00 32.31 226 GLU A N 1
ATOM 1757 C CA . GLU A 1 226 ? 60.909 8.411 16.264 1.00 32.31 226 GLU A CA 1
ATOM 1758 C C . GLU A 1 226 ? 61.020 9.950 16.225 1.00 32.31 226 GLU A C 1
ATOM 1760 O O . GLU A 1 226 ? 62.025 10.502 15.778 1.00 32.31 226 GLU A O 1
ATOM 1765 N N . GLY A 1 227 ? 60.024 10.640 16.791 1.00 29.72 227 GLY A N 1
ATOM 1766 C CA . GLY A 1 227 ? 60.095 12.066 17.131 1.00 29.72 227 GLY A CA 1
ATOM 1767 C C . GLY A 1 227 ? 58.746 12.757 16.952 1.00 29.72 227 GLY A C 1
ATOM 1768 O O . GLY A 1 227 ? 58.214 12.785 15.846 1.00 29.72 227 GLY A O 1
ATOM 1769 N N . GLY A 1 228 ? 58.175 13.304 18.024 1.00 31.44 228 GLY A N 1
ATOM 1770 C CA . GLY A 1 228 ? 56.900 14.022 17.968 1.00 31.44 228 GLY A CA 1
ATOM 1771 C C . GLY A 1 228 ? 56.981 15.383 18.642 1.00 31.44 228 GLY A C 1
ATOM 1772 O O . GLY A 1 228 ? 57.789 15.555 19.543 1.00 31.44 228 GLY A O 1
ATOM 1773 N N . GLU A 1 229 ? 56.110 16.305 18.228 1.00 29.62 229 GLU A N 1
ATOM 1774 C CA . GLU A 1 229 ? 55.594 17.429 19.021 1.00 29.62 229 GLU A CA 1
ATOM 1775 C C . GLU A 1 229 ? 54.377 18.050 18.296 1.00 29.62 229 GLU A C 1
ATOM 1777 O O . GLU A 1 229 ? 54.209 17.889 17.086 1.00 29.62 229 GLU A O 1
ATOM 1782 N N . LEU A 1 230 ? 53.496 18.714 19.050 1.00 32.19 230 LEU A N 1
ATOM 1783 C CA . LEU A 1 230 ? 52.326 19.474 18.571 1.00 32.19 230 LEU A CA 1
ATOM 1784 C C . LEU A 1 230 ? 52.668 20.977 18.644 1.00 32.19 230 LEU A C 1
ATOM 1786 O O . LEU A 1 230 ? 53.399 21.359 19.559 1.00 32.19 230 LEU A O 1
ATOM 1790 N N . PRO A 1 231 ? 52.143 21.845 17.751 1.00 41.53 231 PRO A N 1
ATOM 1791 C CA . PRO A 1 231 ? 50.853 22.470 18.077 1.00 41.53 231 PRO A CA 1
ATOM 1792 C C . PRO A 1 231 ? 49.914 22.823 16.897 1.00 41.53 231 PRO A C 1
ATOM 1794 O O . PRO A 1 231 ? 50.309 22.935 15.744 1.00 41.53 231 PRO A O 1
ATOM 1797 N N . GLU A 1 232 ? 48.647 23.006 17.283 1.00 31.97 232 GLU A N 1
ATOM 1798 C CA . GLU A 1 232 ? 47.554 23.840 16.739 1.00 31.97 232 GLU A CA 1
ATOM 1799 C C . GLU A 1 232 ? 47.603 24.424 15.308 1.00 31.97 232 GLU A C 1
ATOM 1801 O O . GLU A 1 232 ? 48.503 25.173 14.940 1.00 31.97 232 GLU A O 1
ATOM 1806 N N . GLY A 1 233 ? 46.485 24.277 14.577 1.00 28.73 233 GLY A N 1
ATOM 1807 C CA . GLY A 1 233 ? 46.141 25.205 13.491 1.00 28.73 233 GLY A CA 1
ATOM 1808 C C . GLY A 1 233 ? 45.078 24.729 12.493 1.00 28.73 233 GLY A C 1
ATOM 1809 O O . GLY A 1 233 ? 45.375 23.933 11.614 1.00 28.73 233 GLY A O 1
ATOM 1810 N N . SER A 1 234 ? 43.887 25.340 12.553 1.00 29.38 234 SER A N 1
ATOM 1811 C CA . SER A 1 234 ? 42.859 25.438 11.488 1.00 29.38 234 SER A CA 1
ATOM 1812 C C . SER A 1 234 ? 42.155 24.178 10.934 1.00 29.38 234 SER A C 1
ATOM 1814 O O . SER A 1 234 ? 42.779 23.239 10.465 1.00 29.38 234 SER A O 1
ATOM 1816 N N . GLY A 1 235 ? 40.823 24.288 10.820 1.00 38.03 235 GLY A N 1
ATOM 1817 C CA . GLY A 1 235 ? 40.124 24.000 9.557 1.00 38.03 235 GLY A CA 1
ATOM 1818 C C . GLY A 1 235 ? 39.601 22.581 9.290 1.00 38.03 235 GLY A C 1
ATOM 1819 O O . GLY A 1 235 ? 40.362 21.664 9.027 1.00 38.03 235 GLY A O 1
ATOM 1820 N N . GLU A 1 236 ? 38.270 22.489 9.202 1.00 35.53 236 GLU A N 1
ATOM 1821 C CA . GLU A 1 236 ? 37.490 21.531 8.394 1.00 35.53 236 GLU A CA 1
ATOM 1822 C C . GLU A 1 236 ? 37.444 20.026 8.762 1.00 35.53 236 GLU A C 1
ATOM 1824 O O . GLU A 1 236 ? 38.414 19.276 8.732 1.00 35.53 236 GLU A O 1
ATOM 1829 N N . ASN A 1 237 ? 36.204 19.576 8.998 1.00 46.88 237 ASN A N 1
ATOM 1830 C CA . ASN A 1 237 ? 35.636 18.271 8.635 1.00 46.88 237 ASN A CA 1
ATOM 1831 C C . ASN A 1 237 ? 36.539 17.024 8.737 1.00 46.88 237 ASN A C 1
ATOM 1833 O O . ASN A 1 237 ? 36.989 16.473 7.731 1.00 46.88 237 ASN A O 1
ATOM 1837 N N . LYS A 1 238 ? 36.632 16.452 9.945 1.00 38.97 238 LYS A N 1
ATOM 1838 C CA . LYS A 1 238 ? 36.973 15.032 10.130 1.00 38.97 238 LYS A CA 1
ATOM 1839 C C . LYS A 1 238 ? 35.785 14.243 10.666 1.00 38.97 238 LYS A C 1
ATOM 1841 O O . LYS A 1 238 ? 35.378 14.404 11.813 1.00 38.97 238 LYS A O 1
ATOM 1846 N N . GLN A 1 239 ? 35.264 13.356 9.821 1.00 46.84 239 GLN A N 1
ATOM 1847 C CA . GLN A 1 239 ? 34.370 12.276 10.235 1.00 46.84 239 GLN A CA 1
ATOM 1848 C C . GLN A 1 239 ? 35.097 11.414 11.277 1.00 46.84 239 GLN A C 1
ATOM 1850 O O . GLN A 1 239 ? 36.269 11.076 11.089 1.00 46.84 239 GLN A O 1
ATOM 1855 N N . LEU A 1 240 ? 34.426 11.067 12.379 1.00 43.09 240 LEU A N 1
ATOM 1856 C CA . LEU A 1 240 ? 35.028 10.198 13.389 1.00 43.09 240 LEU A CA 1
ATOM 1857 C C . LEU A 1 240 ? 35.251 8.797 12.791 1.00 43.09 240 LEU A C 1
ATOM 1859 O O . LEU A 1 240 ? 34.334 8.256 12.166 1.00 43.09 240 LEU A O 1
ATOM 1863 N N . PRO A 1 241 ? 36.425 8.171 12.990 1.00 42.72 241 PRO A N 1
ATOM 1864 C CA . PRO A 1 241 ? 36.637 6.800 12.555 1.00 42.72 241 PRO A CA 1
ATOM 1865 C C . PRO A 1 241 ? 35.719 5.864 13.348 1.00 42.72 241 PRO A C 1
ATOM 1867 O O . PRO A 1 241 ? 35.767 5.824 14.578 1.00 42.72 241 PRO A O 1
ATOM 1870 N N . GLN A 1 242 ? 34.901 5.089 12.633 1.00 45.66 242 GLN A N 1
ATOM 1871 C CA . GLN A 1 242 ? 34.052 4.036 13.196 1.00 45.66 242 GLN A CA 1
ATOM 1872 C C . GLN A 1 242 ? 34.920 2.987 13.906 1.00 45.66 242 GLN A C 1
ATOM 1874 O O . GLN A 1 242 ? 35.463 2.071 13.280 1.00 45.66 242 GLN A O 1
ATOM 1879 N N . LYS A 1 243 ? 35.072 3.125 15.227 1.00 47.38 243 LYS A N 1
ATOM 1880 C CA . LYS A 1 243 ? 35.820 2.184 16.061 1.00 47.38 243 LYS A CA 1
ATOM 1881 C C . LYS A 1 243 ? 35.022 0.882 16.153 1.00 47.38 243 LYS A C 1
ATOM 1883 O O . LYS A 1 243 ? 34.079 0.778 16.931 1.00 47.38 243 LYS A O 1
ATOM 1888 N N . LYS A 1 244 ? 35.386 -0.113 15.338 1.00 45.34 244 LYS A N 1
ATOM 1889 C CA . LYS A 1 244 ? 34.839 -1.473 15.446 1.00 45.34 244 LYS A CA 1
ATOM 1890 C C . LYS A 1 244 ? 35.231 -2.058 16.802 1.00 45.34 244 LYS A C 1
ATOM 1892 O O . LYS A 1 244 ? 36.370 -2.471 16.987 1.00 45.34 244 LYS A O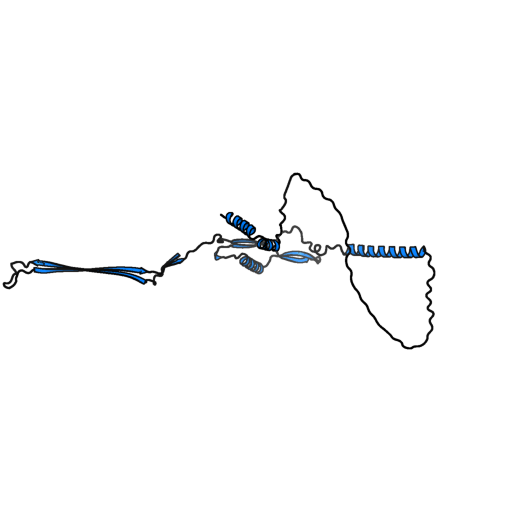 1
ATOM 1897 N N . TYR A 1 245 ? 34.283 -2.1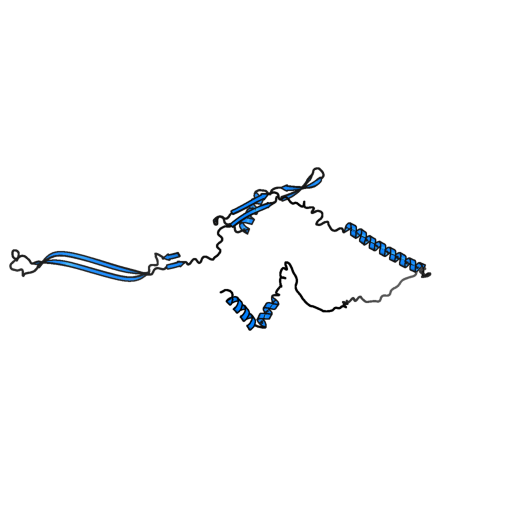03 17.730 1.00 49.16 245 TYR A N 1
ATOM 1898 C CA . TYR A 1 245 ? 34.429 -2.864 18.963 1.00 49.16 245 TYR A CA 1
ATOM 1899 C C . TYR A 1 245 ? 34.290 -4.353 18.635 1.00 49.16 245 TYR A C 1
ATOM 1901 O O . TYR A 1 245 ? 33.229 -4.805 18.194 1.00 49.16 245 TYR A O 1
ATOM 1909 N N . ASN A 1 246 ? 35.363 -5.119 18.831 1.00 52.34 246 ASN A N 1
ATOM 1910 C CA . ASN A 1 246 ? 35.299 -6.572 18.730 1.00 52.34 246 ASN A CA 1
ATOM 1911 C C . ASN A 1 246 ? 34.475 -7.094 19.913 1.00 52.34 246 ASN A C 1
ATOM 1913 O O . ASN A 1 246 ? 34.789 -6.814 21.068 1.00 52.34 246 ASN A O 1
ATOM 1917 N N . LYS A 1 247 ? 33.416 -7.863 19.629 1.00 57.91 247 LYS A N 1
ATOM 1918 C CA . LYS A 1 247 ? 32.473 -8.362 20.651 1.00 57.91 247 LYS A CA 1
ATOM 1919 C C . LYS A 1 247 ? 33.167 -9.182 21.751 1.00 57.91 247 LYS A C 1
ATOM 1921 O O . LYS A 1 247 ? 32.702 -9.209 22.883 1.00 57.91 247 LYS A O 1
ATOM 1926 N N . GLU A 1 248 ? 34.296 -9.795 21.412 1.00 56.91 248 GLU A N 1
ATOM 1927 C CA . GLU A 1 248 ? 35.166 -10.579 22.293 1.00 56.91 248 GLU A CA 1
ATOM 1928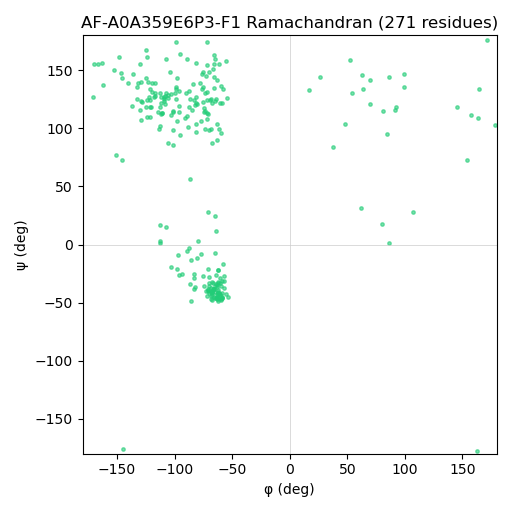 C C . GLU A 1 248 ? 35.808 -9.739 23.416 1.00 56.91 248 GLU A C 1
ATOM 1930 O O . GLU A 1 248 ? 35.944 -10.223 24.536 1.00 56.91 248 GLU A O 1
ATOM 1935 N N . GLU A 1 249 ? 36.135 -8.466 23.164 1.00 55.12 249 GLU A N 1
ATOM 1936 C CA . GLU A 1 249 ? 36.734 -7.563 24.164 1.00 55.12 249 GLU A CA 1
ATOM 1937 C C . GLU A 1 249 ? 35.720 -7.185 25.260 1.00 55.12 249 GLU A C 1
ATOM 1939 O O . GLU A 1 249 ? 36.060 -7.111 26.440 1.00 55.12 249 GLU A O 1
ATOM 1944 N N . ILE A 1 250 ? 34.447 -7.025 24.879 1.00 55.22 250 ILE A N 1
ATOM 1945 C CA . ILE A 1 250 ? 33.348 -6.680 25.794 1.00 55.22 250 ILE A CA 1
ATOM 1946 C C . ILE A 1 250 ? 33.027 -7.853 26.731 1.00 55.22 250 ILE A C 1
ATOM 1948 O O . ILE A 1 250 ? 32.828 -7.643 27.927 1.00 55.22 250 ILE A O 1
ATOM 1952 N N . VAL A 1 251 ? 33.018 -9.089 26.215 1.00 59.38 251 VAL A N 1
ATOM 1953 C CA . VAL A 1 251 ? 32.800 -10.298 27.033 1.00 59.38 251 VAL A CA 1
ATOM 1954 C C . VAL A 1 251 ? 33.920 -10.461 28.067 1.00 59.38 251 VAL A C 1
ATOM 1956 O O . VAL A 1 251 ? 33.642 -10.664 29.247 1.00 59.38 251 VAL A O 1
ATOM 1959 N N . ASN A 1 252 ? 35.176 -10.275 27.652 1.00 52.19 252 ASN A N 1
ATOM 1960 C CA . ASN A 1 252 ? 36.340 -10.431 28.528 1.00 52.19 252 ASN A CA 1
ATOM 1961 C C . ASN A 1 252 ? 36.406 -9.341 29.626 1.00 52.19 252 ASN A C 1
ATOM 1963 O O . ASN A 1 252 ? 36.817 -9.606 30.754 1.00 52.19 252 ASN A O 1
ATOM 1967 N N . PHE A 1 253 ? 35.935 -8.117 29.344 1.00 54.53 253 PHE A N 1
ATOM 1968 C CA . PHE A 1 253 ? 35.875 -7.041 30.344 1.00 54.53 253 PHE A CA 1
ATOM 1969 C C . PHE A 1 253 ? 34.886 -7.337 31.489 1.00 54.53 253 PHE A C 1
ATOM 1971 O O . PHE A 1 253 ? 35.180 -7.047 32.651 1.00 54.53 253 PHE A O 1
ATOM 1978 N N . VAL A 1 254 ? 33.737 -7.952 31.179 1.00 56.16 254 VAL A N 1
ATOM 1979 C CA . VAL A 1 254 ? 32.735 -8.359 32.185 1.00 56.16 254 VAL A CA 1
ATOM 1980 C C . VAL A 1 254 ? 33.274 -9.472 33.088 1.00 56.16 254 VAL A C 1
ATOM 1982 O O . VAL A 1 254 ? 33.027 -9.452 34.294 1.00 56.16 254 VAL A O 1
ATOM 1985 N N . GLU A 1 255 ? 34.039 -10.408 32.525 1.00 57.81 255 GLU A N 1
ATOM 1986 C CA . GLU A 1 255 ? 34.606 -11.547 33.255 1.00 57.81 255 GLU A CA 1
ATOM 1987 C C . GLU A 1 255 ? 35.793 -11.140 34.153 1.00 57.81 255 GLU A C 1
ATOM 1989 O O . GLU A 1 255 ? 35.923 -11.630 35.275 1.00 57.81 255 GLU A O 1
ATOM 1994 N N . LEU A 1 256 ? 36.618 -10.181 33.711 1.00 58.72 256 LEU A N 1
ATOM 1995 C CA . LEU A 1 256 ? 37.789 -9.706 34.461 1.00 58.72 256 LEU A CA 1
ATOM 1996 C C . LEU A 1 256 ? 37.476 -8.646 35.534 1.00 58.72 256 LEU A C 1
ATOM 1998 O O . LEU A 1 256 ? 38.217 -8.551 36.516 1.00 58.72 256 LEU A O 1
ATOM 2002 N N . LYS A 1 257 ? 36.424 -7.826 35.370 1.00 65.06 257 LYS A N 1
ATOM 2003 C CA . LYS A 1 257 ? 36.103 -6.720 36.297 1.00 65.06 257 LYS A CA 1
ATOM 2004 C C . LYS A 1 257 ? 34.591 -6.467 36.479 1.00 65.06 257 LYS A C 1
ATOM 2006 O O . LYS A 1 257 ? 34.082 -5.413 36.080 1.00 65.06 257 LYS A O 1
ATOM 2011 N N . PRO A 1 258 ? 33.865 -7.342 37.199 1.00 69.75 258 PRO A N 1
ATOM 2012 C CA . PRO A 1 258 ? 32.424 -7.172 37.424 1.00 69.75 258 PRO A CA 1
ATOM 2013 C C . PRO A 1 258 ? 32.056 -5.867 38.161 1.00 69.75 258 PRO A C 1
ATOM 2015 O O . PRO A 1 258 ? 30.984 -5.309 37.930 1.00 69.75 258 PRO A O 1
ATOM 2018 N N . ALA A 1 259 ? 32.944 -5.341 39.014 1.00 67.81 259 ALA A N 1
ATOM 2019 C CA . ALA A 1 259 ? 32.696 -4.114 39.778 1.00 67.81 259 ALA A CA 1
ATOM 2020 C C . ALA A 1 259 ? 32.708 -2.830 38.919 1.00 67.81 259 ALA A C 1
ATOM 2022 O O . ALA A 1 259 ? 31.874 -1.953 39.136 1.00 67.81 259 ALA A O 1
ATOM 2023 N N . GLU A 1 260 ? 33.608 -2.719 37.932 1.00 65.75 260 GLU A N 1
ATOM 2024 C CA . GLU A 1 260 ? 33.648 -1.563 37.016 1.00 65.75 260 GLU A CA 1
ATOM 2025 C C . GLU A 1 260 ? 32.473 -1.612 36.024 1.00 65.75 260 GLU A C 1
ATOM 2027 O O . GLU A 1 260 ? 31.819 -0.595 35.793 1.00 65.75 260 GLU A O 1
ATOM 2032 N N . ALA A 1 261 ? 32.125 -2.800 35.513 1.00 65.75 261 ALA A N 1
ATOM 2033 C CA . ALA A 1 261 ? 30.974 -2.986 34.624 1.00 65.75 261 ALA A CA 1
ATOM 2034 C C . ALA A 1 261 ? 29.639 -2.579 35.286 1.00 65.75 261 ALA A C 1
ATOM 2036 O O . ALA A 1 261 ? 28.833 -1.866 34.681 1.00 65.75 261 ALA A O 1
ATOM 2037 N N . ALA A 1 262 ? 29.432 -2.951 36.555 1.00 70.88 262 ALA A N 1
ATOM 2038 C CA . ALA A 1 262 ? 28.263 -2.527 37.331 1.00 70.88 262 ALA A CA 1
ATOM 2039 C C . ALA A 1 262 ? 28.202 -0.998 37.527 1.00 70.88 262 ALA A C 1
ATOM 2041 O O . ALA A 1 262 ? 27.116 -0.417 37.567 1.00 70.88 262 ALA A O 1
ATOM 2042 N N . GLN A 1 263 ? 29.357 -0.332 37.618 1.00 70.06 263 GLN A N 1
ATOM 2043 C CA . GLN A 1 263 ? 29.437 1.120 37.777 1.00 70.06 263 GLN A CA 1
ATOM 2044 C C . GLN A 1 263 ? 29.018 1.861 36.496 1.00 70.06 263 GLN A C 1
ATOM 2046 O O . GLN A 1 263 ? 28.304 2.859 36.583 1.00 70.06 263 GLN A O 1
ATOM 2051 N N . VAL A 1 264 ? 29.378 1.333 35.319 1.00 70.56 264 VAL A N 1
ATOM 2052 C CA . VAL A 1 264 ? 28.943 1.864 34.013 1.00 70.56 264 VAL A CA 1
ATOM 2053 C C . VAL A 1 264 ? 27.439 1.660 33.798 1.00 70.56 264 VAL A C 1
ATOM 2055 O O . VAL A 1 264 ? 26.755 2.606 33.412 1.00 70.56 264 VAL A O 1
ATOM 2058 N N . MET A 1 265 ? 26.889 0.482 34.123 1.00 68.81 265 MET A N 1
ATOM 2059 C CA . MET A 1 265 ? 25.434 0.257 34.048 1.00 68.81 265 MET A CA 1
ATOM 2060 C C . MET A 1 265 ? 24.654 1.178 34.995 1.00 68.81 265 MET A C 1
ATOM 2062 O O . MET A 1 265 ? 23.633 1.741 34.606 1.00 68.81 265 MET A O 1
ATOM 2066 N N . ARG A 1 266 ? 25.153 1.394 36.221 1.00 72.62 266 ARG A N 1
ATOM 2067 C CA . ARG A 1 266 ? 24.541 2.332 37.175 1.00 72.62 266 ARG A CA 1
ATOM 2068 C C . ARG A 1 266 ? 24.597 3.782 36.686 1.00 72.62 266 ARG A C 1
ATOM 2070 O O . ARG A 1 266 ? 23.661 4.532 36.945 1.00 72.62 266 ARG A O 1
ATOM 2077 N N . ALA A 1 267 ? 25.667 4.173 35.991 1.00 74.69 267 ALA A N 1
ATOM 2078 C CA . ALA A 1 267 ? 25.779 5.498 35.389 1.00 74.69 267 ALA A CA 1
ATOM 2079 C C . ALA A 1 267 ? 24.787 5.691 34.228 1.00 74.69 267 ALA A C 1
ATOM 2081 O O . ALA A 1 267 ? 24.158 6.741 34.170 1.00 74.69 267 ALA A O 1
ATOM 2082 N N . MET A 1 268 ? 24.593 4.678 33.371 1.00 64.69 268 MET A N 1
ATOM 2083 C CA . MET A 1 268 ? 23.584 4.724 32.301 1.00 64.69 268 MET A CA 1
ATOM 2084 C C . MET A 1 268 ? 22.159 4.843 32.853 1.00 64.69 268 MET A C 1
ATOM 2086 O O . MET A 1 268 ? 21.441 5.760 32.468 1.00 64.69 268 MET A O 1
ATOM 2090 N N . ILE A 1 269 ? 21.787 4.003 33.827 1.00 77.56 269 ILE A N 1
ATOM 2091 C CA . ILE A 1 269 ? 20.456 4.053 34.462 1.00 77.56 269 ILE A CA 1
ATOM 2092 C C . ILE A 1 269 ? 20.195 5.414 35.131 1.00 77.56 269 ILE A C 1
ATOM 2094 O O . ILE A 1 269 ? 19.086 5.923 35.069 1.00 77.56 269 ILE A O 1
ATOM 2098 N N . SER A 1 270 ? 21.218 6.040 35.722 1.00 71.00 270 SER A N 1
ATOM 2099 C CA . SER A 1 270 ? 21.105 7.372 36.338 1.00 71.00 270 SER A CA 1
ATOM 2100 C C . SER A 1 270 ? 21.141 8.540 35.335 1.00 71.00 270 SER A C 1
ATOM 2102 O O . SER A 1 270 ? 21.167 9.690 35.771 1.00 71.00 270 SER A O 1
ATOM 2104 N N . SER A 1 271 ? 21.209 8.268 34.027 1.00 58.66 271 SER A N 1
ATOM 2105 C CA . SER A 1 271 ? 21.192 9.278 32.954 1.00 58.66 271 SER A CA 1
ATOM 2106 C C . SER A 1 271 ? 19.931 9.236 32.078 1.00 58.66 271 SER A C 1
ATOM 2108 O O . SER A 1 271 ? 19.835 10.000 31.121 1.00 58.66 271 SER A O 1
ATOM 2110 N N . GLU A 1 272 ? 18.978 8.361 32.414 1.00 52.31 272 GLU A N 1
ATOM 2111 C CA . GLU A 1 272 ? 17.669 8.206 31.755 1.00 52.31 272 GLU A CA 1
ATOM 2112 C C . GLU A 1 272 ? 16.485 8.622 32.662 1.00 52.31 272 GLU A C 1
ATOM 2114 O O . GLU A 1 272 ? 15.334 8.306 32.364 1.00 52.31 272 GLU A O 1
ATOM 2119 N N . GLU A 1 273 ? 16.769 9.365 33.742 1.00 44.41 273 GLU A N 1
ATOM 2120 C CA . GLU A 1 273 ? 15.808 9.988 34.674 1.00 44.41 273 GLU A CA 1
ATOM 2121 C C . GLU A 1 273 ? 16.086 11.501 34.803 1.00 44.41 273 GLU A C 1
ATOM 2123 O O . GLU A 1 273 ? 15.106 12.280 34.765 1.00 44.41 273 GLU A O 1
#

Secondary structure (DSSP, 8-state):
-EEE-SS--EEEEEEEEEEEEEEEEEEEPPGGG--TT--S-EEEEEEEEEEEEEEEEEEE--EEE------S------EEEEEEPPEEEEEE-TTS-EEEEEEPPPHHHHHHHHHHHHHHTT--GGGT-EEEEEE-----SS---HHHHHH--THHHHHHHHHHHHHHHHHHHHHHHHHHHHHS------------------------------------------------------PPP-----HHHHHHHHHH-HHHHHHHHHHHHTT--